Protein AF-A0A972EG61-F1 (afdb_monomer_lite)

Secondary structure (DSSP, 8-state):
-------EEEEE-TTS-EEEEEE-TT--EEEEEB-TTS-B---EEEE-S-EEEEEEEE-TT--EEEEEEETTSEEEEEEEETTEEEEEEEEE--TTEEEEEEEEEEETTEEEEEEEEEE-SSS-EEEEEEEEEETTEEEEEEEEEEE-SS--PPPEEEEETTTTEEEEEEEEEETTEEEEEEEEEETTTTEEPPPEE----SS-----

Radius of gyration: 18.06 Å; chains: 1; bounding box: 41×38×52 Å

Structure (mmCIF, N/CA/C/O backbone):
data_AF-A0A972EG61-F1
#
_entry.id   AF-A0A972EG61-F1
#
loop_
_atom_site.group_PDB
_atom_site.id
_atom_site.type_symbol
_atom_site.label_atom_id
_atom_site.label_alt_id
_atom_site.label_comp_id
_atom_site.label_asym_id
_atom_site.label_entity_id
_atom_site.label_seq_id
_atom_site.pdbx_PDB_ins_code
_atom_site.Cartn_x
_atom_site.Cartn_y
_atom_site.Cartn_z
_atom_site.occupancy
_atom_site.B_iso_or_equiv
_atom_site.auth_seq_id
_atom_site.auth_comp_id
_atom_site.auth_asym_id
_atom_site.auth_atom_id
_atom_site.pdbx_PDB_model_num
ATOM 1 N N . MET A 1 1 ? 8.886 -19.917 13.864 1.00 23.33 1 MET A N 1
ATOM 2 C CA . MET A 1 1 ? 7.525 -20.235 13.379 1.00 23.33 1 MET A CA 1
ATOM 3 C C . MET A 1 1 ? 7.022 -19.041 12.578 1.00 23.33 1 MET A C 1
ATOM 5 O O . MET A 1 1 ? 7.255 -17.928 13.019 1.00 23.33 1 MET A O 1
ATOM 9 N N . ALA A 1 2 ? 6.478 -19.305 11.381 1.00 22.75 2 ALA A N 1
ATOM 10 C CA . ALA A 1 2 ? 5.980 -18.374 10.352 1.00 22.75 2 ALA A CA 1
ATOM 11 C C . ALA A 1 2 ? 6.783 -17.069 10.140 1.00 22.75 2 ALA A C 1
ATOM 13 O O . ALA A 1 2 ? 6.376 -15.986 10.541 1.00 22.75 2 ALA A O 1
ATOM 14 N N . PHE A 1 3 ? 7.923 -17.177 9.451 1.00 29.67 3 PHE A N 1
ATOM 15 C CA . PHE A 1 3 ? 8.557 -16.032 8.792 1.00 29.67 3 PHE A CA 1
ATOM 16 C C . PHE A 1 3 ? 7.757 -15.737 7.516 1.00 29.67 3 PHE A C 1
ATOM 18 O O . PHE A 1 3 ? 7.707 -16.593 6.631 1.00 29.67 3 PHE A O 1
ATOM 25 N N . ILE A 1 4 ? 7.142 -14.560 7.399 1.00 38.31 4 ILE A N 1
ATOM 26 C CA . ILE A 1 4 ? 6.665 -14.072 6.099 1.00 38.31 4 ILE A CA 1
ATOM 27 C C . ILE A 1 4 ? 7.922 -13.891 5.235 1.00 38.31 4 ILE A C 1
ATOM 29 O O . ILE A 1 4 ? 8.740 -13.003 5.481 1.00 38.31 4 ILE A O 1
ATOM 33 N N . ARG A 1 5 ? 8.137 -14.827 4.299 1.00 40.34 5 ARG A N 1
ATOM 34 C CA . ARG A 1 5 ? 9.162 -14.726 3.251 1.00 40.34 5 ARG A CA 1
ATOM 35 C C . ARG A 1 5 ? 8.862 -13.485 2.411 1.00 40.34 5 ARG A C 1
ATOM 37 O O . ARG A 1 5 ? 7.699 -13.127 2.265 1.00 40.34 5 ARG A O 1
ATOM 44 N N . GLY A 1 6 ? 9.927 -12.830 1.950 1.00 55.16 6 GLY A N 1
ATOM 45 C CA . GLY A 1 6 ? 9.917 -11.482 1.385 1.00 55.16 6 GLY A CA 1
ATOM 46 C C . GLY A 1 6 ? 8.763 -11.197 0.427 1.00 55.16 6 GLY A C 1
ATOM 47 O O . GLY A 1 6 ? 8.332 -12.065 -0.321 1.00 55.16 6 GLY A O 1
ATOM 48 N N . HIS A 1 7 ? 8.279 -9.957 0.477 1.00 73.25 7 HIS A N 1
ATOM 49 C CA . HIS A 1 7 ? 7.299 -9.429 -0.460 1.00 73.25 7 HIS A CA 1
ATOM 50 C C . HIS A 1 7 ? 7.802 -9.629 -1.898 1.00 73.25 7 HIS A C 1
ATOM 52 O O . HIS A 1 7 ? 8.788 -9.013 -2.300 1.00 73.25 7 HIS A O 1
ATOM 58 N N . GLU A 1 8 ? 7.148 -10.526 -2.632 1.00 87.94 8 GLU A N 1
ATOM 59 C CA . GLU A 1 8 ? 7.390 -10.799 -4.045 1.00 87.94 8 GLU A CA 1
ATOM 60 C C . GLU A 1 8 ? 6.083 -10.548 -4.796 1.00 87.94 8 GLU A C 1
ATOM 62 O O . GLU A 1 8 ? 5.022 -11.027 -4.387 1.00 87.94 8 GLU A O 1
ATOM 67 N N . PHE A 1 9 ? 6.149 -9.768 -5.870 1.00 91.06 9 PHE A N 1
ATOM 68 C CA . PHE A 1 9 ? 5.004 -9.452 -6.714 1.00 91.06 9 PHE A CA 1
ATOM 69 C C . PHE A 1 9 ? 5.337 -9.813 -8.149 1.00 91.06 9 PHE A C 1
ATOM 71 O O . PHE A 1 9 ? 6.306 -9.312 -8.717 1.00 91.06 9 PHE A O 1
ATOM 78 N N . ILE A 1 10 ? 4.502 -10.662 -8.738 1.00 91.62 10 ILE A N 1
ATOM 79 C CA . ILE A 1 10 ? 4.617 -11.066 -10.133 1.00 91.62 10 ILE A CA 1
ATOM 80 C C . ILE A 1 10 ? 3.378 -10.575 -10.866 1.00 91.62 10 ILE A C 1
ATOM 82 O O . ILE A 1 10 ? 2.260 -10.797 -10.401 1.00 91.62 10 ILE A O 1
ATOM 86 N N . PHE A 1 11 ? 3.571 -9.934 -12.013 1.00 90.25 11 PHE A N 1
ATOM 87 C CA . PHE A 1 11 ? 2.477 -9.607 -12.919 1.00 90.25 11 PHE A CA 1
ATOM 88 C C . PHE A 1 11 ? 2.903 -9.797 -14.375 1.00 90.25 11 PHE A C 1
ATOM 90 O O . PHE A 1 11 ? 4.086 -9.725 -14.708 1.00 90.25 11 PHE A O 1
ATOM 97 N N . GLU A 1 12 ? 1.928 -10.054 -15.239 1.00 90.00 12 GLU A N 1
ATOM 98 C CA . GLU A 1 12 ? 2.105 -10.148 -16.686 1.00 90.00 12 GLU A CA 1
ATOM 99 C C . GLU A 1 12 ? 1.417 -8.943 -17.330 1.00 90.00 12 GLU A C 1
ATOM 101 O O . GLU A 1 12 ? 0.274 -8.632 -16.996 1.00 90.00 12 GLU A O 1
ATOM 106 N N . ASN A 1 13 ? 2.128 -8.232 -18.204 1.00 88.94 13 ASN A N 1
ATOM 107 C CA . ASN A 1 13 ? 1.557 -7.109 -18.942 1.00 88.94 13 ASN A CA 1
ATOM 108 C C . ASN A 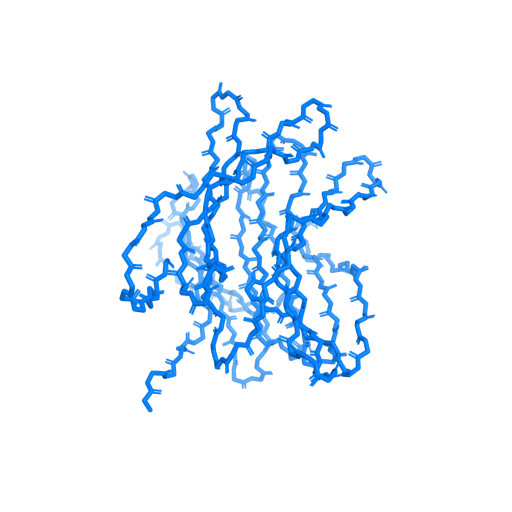1 13 ? 0.749 -7.601 -20.162 1.00 88.94 13 ASN A C 1
ATOM 110 O O . ASN A 1 13 ? 0.786 -8.776 -20.531 1.00 88.94 13 ASN A O 1
ATOM 114 N N . LYS A 1 14 ? 0.056 -6.693 -20.848 1.00 87.81 14 LYS A N 1
ATOM 115 C CA . LYS A 1 14 ? -0.759 -6.964 -22.046 1.00 87.81 14 LYS A CA 1
ATOM 116 C C . LYS A 1 14 ? 0.055 -7.515 -23.224 1.00 87.81 14 LYS A C 1
ATOM 118 O O . LYS A 1 14 ? -0.519 -8.126 -24.120 1.00 87.81 14 LYS A O 1
ATOM 123 N N . LEU A 1 15 ? 1.377 -7.322 -23.226 1.00 87.19 15 LEU A N 1
ATOM 124 C CA . LEU A 1 15 ? 2.307 -7.871 -24.222 1.00 87.19 15 LEU A CA 1
ATOM 125 C C . LEU A 1 15 ? 2.819 -9.280 -23.862 1.00 87.19 15 LEU A C 1
ATOM 127 O O . LEU A 1 15 ? 3.634 -9.840 -24.594 1.00 87.19 15 LEU A O 1
ATOM 131 N N . GLY A 1 16 ? 2.377 -9.857 -22.741 1.00 87.44 16 GLY A N 1
ATOM 132 C CA . GLY A 1 16 ? 2.797 -11.178 -22.269 1.00 87.44 16 GLY A CA 1
ATOM 133 C C . GLY A 1 16 ? 4.179 -11.209 -21.604 1.00 87.44 16 GLY A C 1
ATOM 134 O O . GLY A 1 16 ? 4.738 -12.287 -21.371 1.00 87.44 16 GLY A O 1
ATOM 135 N N . MET A 1 17 ? 4.755 -10.038 -21.313 1.00 90.38 17 MET A N 1
ATOM 136 C CA . MET A 1 17 ? 5.996 -9.908 -20.556 1.00 90.38 17 MET A CA 1
ATOM 137 C C . MET A 1 17 ? 5.702 -10.042 -19.065 1.00 90.38 17 MET A C 1
ATOM 139 O O . MET A 1 17 ? 4.830 -9.361 -18.525 1.00 90.38 17 MET A O 1
ATOM 143 N N . VAL A 1 18 ? 6.477 -10.886 -18.392 1.00 92.19 18 VAL A N 1
ATOM 144 C CA . VAL A 1 18 ? 6.354 -11.130 -16.957 1.00 92.19 18 VAL A CA 1
ATOM 145 C C . VAL A 1 18 ? 7.347 -10.255 -16.212 1.00 92.19 18 VAL A C 1
ATOM 147 O O . VAL A 1 18 ? 8.536 -10.235 -16.534 1.00 92.19 18 VAL A O 1
ATOM 150 N N . PHE A 1 19 ? 6.872 -9.567 -15.186 1.00 92.88 19 PHE A N 1
ATOM 151 C CA . PHE A 1 19 ? 7.690 -8.799 -14.266 1.00 92.88 19 PHE A CA 1
ATOM 152 C C . PHE A 1 19 ? 7.649 -9.452 -12.892 1.00 92.88 19 PHE A C 1
ATOM 154 O O . PHE A 1 19 ? 6.587 -9.867 -12.436 1.00 92.88 19 PHE A O 1
ATOM 161 N N . ASN A 1 20 ? 8.799 -9.517 -12.231 1.00 94.50 20 ASN A N 1
ATOM 162 C CA . ASN A 1 20 ? 8.927 -9.989 -10.862 1.00 94.50 20 ASN A CA 1
ATOM 163 C C . ASN A 1 20 ? 9.655 -8.933 -10.023 1.00 94.50 20 ASN A C 1
ATOM 165 O O . ASN A 1 20 ? 10.802 -8.602 -10.324 1.00 94.50 20 ASN A O 1
ATOM 169 N N . PHE A 1 21 ? 8.980 -8.423 -8.996 1.00 95.12 21 PHE A N 1
ATOM 170 C CA . PHE A 1 21 ? 9.462 -7.433 -8.038 1.00 95.12 21 PHE A CA 1
ATOM 171 C C . PHE A 1 21 ? 9.707 -8.100 -6.695 1.00 95.12 21 PHE A C 1
ATOM 173 O O . PHE A 1 21 ? 8.813 -8.757 -6.166 1.00 95.12 21 PHE A O 1
ATOM 180 N N . TYR A 1 22 ? 10.876 -7.879 -6.105 1.00 94.88 22 TYR A N 1
ATOM 181 C CA . TYR A 1 22 ? 11.259 -8.515 -4.848 1.00 94.88 22 TYR A CA 1
ATOM 182 C C . TYR A 1 22 ? 12.259 -7.654 -4.063 1.00 94.88 22 TYR A C 1
ATOM 184 O O . TYR A 1 22 ? 12.846 -6.701 -4.582 1.00 94.88 22 TYR A O 1
ATOM 192 N N . LEU A 1 23 ? 12.468 -7.998 -2.789 1.00 94.44 23 LEU A N 1
ATOM 193 C CA . LEU A 1 23 ? 13.570 -7.456 -1.991 1.00 94.44 23 LEU A CA 1
ATOM 194 C C . LEU A 1 23 ? 14.827 -8.305 -2.185 1.00 94.44 23 LEU A C 1
ATOM 196 O O . LEU A 1 23 ? 14.793 -9.515 -1.958 1.00 94.44 23 LEU A O 1
ATOM 200 N N . ASN A 1 24 ? 15.940 -7.680 -2.566 1.00 93.50 24 ASN A N 1
ATOM 201 C CA . ASN A 1 24 ? 17.226 -8.370 -2.668 1.00 93.50 24 ASN A CA 1
ATOM 202 C C . ASN A 1 24 ? 17.841 -8.661 -1.278 1.00 93.50 24 ASN A C 1
ATOM 204 O O . ASN A 1 24 ? 17.252 -8.364 -0.236 1.00 93.50 24 ASN A O 1
ATOM 208 N N . GLU A 1 25 ? 19.050 -9.226 -1.243 1.00 91.75 25 GLU A N 1
ATOM 209 C CA . GLU A 1 25 ? 19.744 -9.573 0.010 1.00 91.75 25 GLU A CA 1
ATOM 210 C C . GLU A 1 25 ? 20.014 -8.356 0.912 1.00 91.75 25 GLU A C 1
ATOM 212 O O . GLU A 1 25 ? 19.960 -8.457 2.138 1.00 91.75 25 GLU A O 1
ATOM 217 N N . GLN A 1 26 ? 20.234 -7.182 0.315 1.00 93.38 26 GLN A N 1
ATOM 218 C CA . GLN A 1 26 ? 20.396 -5.905 1.018 1.00 93.38 26 GLN A CA 1
ATOM 219 C C . GLN A 1 26 ? 19.048 -5.256 1.385 1.00 93.38 26 GLN A C 1
ATOM 221 O O . GLN A 1 26 ? 19.013 -4.162 1.949 1.00 93.38 26 GLN A O 1
ATOM 226 N N . LYS A 1 27 ? 17.928 -5.940 1.118 1.00 94.25 27 LYS A N 1
ATOM 227 C CA . LYS A 1 27 ? 16.553 -5.448 1.263 1.00 94.25 27 LYS A CA 1
ATOM 228 C C . LYS A 1 27 ? 16.238 -4.231 0.394 1.00 94.25 27 LYS A C 1
ATOM 230 O O . LYS A 1 27 ? 15.389 -3.421 0.755 1.00 94.25 27 LYS A O 1
ATOM 235 N N . HIS A 1 28 ? 16.916 -4.073 -0.731 1.00 95.50 28 HIS A N 1
ATOM 236 C CA . HIS A 1 28 ? 16.567 -3.066 -1.726 1.00 95.50 28 HIS A CA 1
ATOM 237 C C . HIS A 1 28 ? 15.490 -3.609 -2.660 1.00 95.50 28 HIS A C 1
ATOM 239 O O . HIS A 1 28 ? 15.453 -4.811 -2.926 1.00 95.50 28 HIS A O 1
ATOM 245 N N . ILE A 1 29 ? 14.629 -2.726 -3.165 1.00 95.19 29 ILE A N 1
ATOM 246 C CA . ILE A 1 29 ? 13.595 -3.120 -4.123 1.00 95.19 29 ILE A CA 1
ATOM 247 C C . ILE A 1 29 ? 14.254 -3.284 -5.495 1.00 95.19 29 ILE A C 1
ATOM 249 O O . ILE A 1 29 ? 14.805 -2.326 -6.051 1.00 95.19 29 ILE A O 1
ATOM 253 N N . GLU A 1 30 ? 14.178 -4.492 -6.040 1.00 95.50 30 GLU A N 1
ATOM 254 C CA . GLU A 1 30 ? 14.625 -4.849 -7.384 1.00 95.50 30 GLU A CA 1
ATOM 255 C C . GLU A 1 30 ? 13.474 -5.434 -8.196 1.00 95.50 30 GLU A C 1
ATOM 257 O O . GLU A 1 30 ? 12.488 -5.935 -7.650 1.00 95.50 30 GLU A O 1
ATOM 262 N N . TYR A 1 31 ? 13.626 -5.405 -9.517 1.00 94.75 31 TYR A N 1
ATOM 263 C CA . TYR A 1 31 ? 12.787 -6.193 -10.402 1.00 94.75 31 TYR A CA 1
ATOM 264 C C . TYR A 1 31 ? 13.575 -6.832 -11.538 1.00 94.75 31 TYR A C 1
ATOM 266 O O . TYR A 1 31 ? 14.642 -6.362 -11.941 1.00 94.75 31 TYR A O 1
ATOM 274 N N . ILE A 1 32 ? 13.006 -7.899 -12.083 1.00 94.69 32 ILE A N 1
ATOM 275 C CA . ILE A 1 32 ? 13.451 -8.560 -13.304 1.00 94.69 32 ILE A CA 1
ATOM 276 C C . ILE A 1 32 ? 12.252 -8.699 -14.242 1.00 94.69 32 ILE A C 1
ATOM 278 O O . ILE A 1 32 ? 11.138 -8.975 -13.804 1.00 94.69 32 ILE A O 1
ATOM 282 N N . ALA A 1 33 ? 12.469 -8.465 -15.534 1.00 93.06 33 ALA A N 1
ATOM 283 C CA . ALA A 1 33 ? 11.426 -8.550 -16.551 1.00 93.06 33 ALA A CA 1
ATOM 284 C C . ALA A 1 33 ? 11.809 -9.579 -17.613 1.00 93.06 33 ALA A C 1
ATOM 286 O O . ALA A 1 33 ? 12.989 -9.710 -17.957 1.00 93.06 33 ALA A O 1
ATOM 287 N N . SER A 1 34 ? 10.830 -10.300 -18.145 1.00 92.94 34 SER A N 1
ATOM 288 C CA . SER A 1 34 ? 11.037 -11.175 -19.290 1.00 92.94 34 SER A CA 1
ATOM 289 C C . SER A 1 34 ? 11.069 -10.380 -20.599 1.00 92.94 34 SER A C 1
ATOM 291 O O . SER A 1 34 ? 10.575 -9.258 -20.685 1.00 92.94 34 SER A O 1
ATOM 293 N N . ASP A 1 35 ? 11.656 -10.951 -21.645 1.00 90.06 35 ASP A N 1
ATOM 294 C CA . ASP A 1 35 ? 11.389 -10.543 -23.024 1.00 90.06 35 ASP A CA 1
ATOM 295 C C . ASP A 1 35 ? 10.088 -11.182 -23.557 1.00 90.06 35 ASP A C 1
ATOM 297 O O . ASP A 1 35 ? 9.422 -11.947 -22.853 1.00 90.06 35 ASP A O 1
ATOM 301 N N . GLU A 1 36 ? 9.739 -10.884 -24.811 1.00 86.31 36 GLU A N 1
ATOM 302 C CA . GLU A 1 36 ? 8.579 -11.458 -25.521 1.00 86.31 36 GLU A CA 1
ATOM 303 C C . GLU A 1 36 ? 8.659 -12.989 -25.672 1.00 86.31 36 GLU A C 1
ATOM 305 O O . GLU A 1 36 ? 7.650 -13.662 -25.855 1.00 86.31 36 GLU A O 1
ATOM 310 N N . LYS A 1 37 ? 9.863 -13.566 -25.568 1.00 88.31 37 LYS A N 1
ATOM 311 C CA . LYS A 1 37 ? 10.106 -15.017 -25.591 1.00 88.31 37 LYS A CA 1
ATOM 312 C C . LYS A 1 37 ? 10.140 -15.616 -24.181 1.00 88.31 37 LYS A C 1
ATOM 314 O O . LYS A 1 37 ? 10.583 -16.753 -24.017 1.00 88.31 37 LYS A O 1
ATOM 319 N N . ARG A 1 38 ? 9.701 -14.858 -23.169 1.00 85.38 38 ARG A N 1
ATOM 320 C CA . ARG A 1 38 ? 9.682 -15.229 -21.746 1.00 85.38 38 ARG A CA 1
ATOM 321 C C . ARG A 1 38 ? 11.058 -15.568 -21.162 1.00 85.38 38 ARG A C 1
ATOM 323 O O . ARG A 1 38 ? 11.167 -16.323 -20.198 1.00 85.38 38 ARG A O 1
ATOM 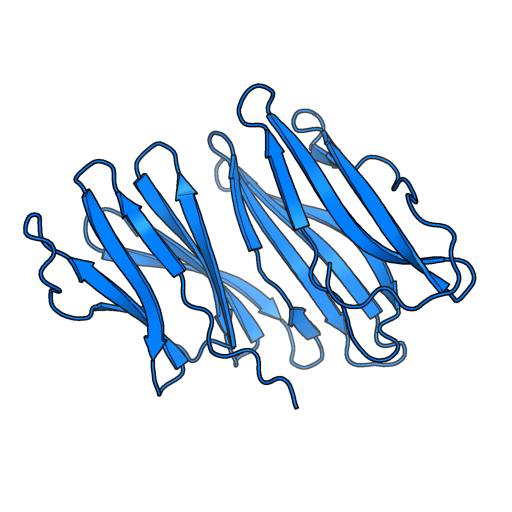330 N N . ARG A 1 39 ? 12.125 -14.988 -21.710 1.00 90.69 39 ARG A N 1
ATOM 331 C CA . ARG A 1 39 ? 13.484 -15.100 -21.163 1.00 90.69 39 ARG A CA 1
ATOM 332 C C . ARG A 1 39 ? 13.760 -13.921 -20.247 1.00 90.69 39 ARG A C 1
ATOM 334 O O . ARG A 1 39 ? 13.541 -12.775 -20.630 1.00 90.69 39 ARG A O 1
ATOM 341 N N . TRP A 1 40 ? 14.253 -14.198 -19.048 1.00 92.38 40 TRP A N 1
ATOM 342 C CA . TRP A 1 40 ? 14.584 -13.165 -18.072 1.00 92.38 40 TRP A CA 1
ATOM 343 C C . TRP A 1 40 ? 15.724 -12.260 -18.555 1.00 92.38 40 TRP A C 1
ATOM 345 O O . TRP A 1 40 ? 16.740 -12.745 -19.055 1.00 92.38 40 TRP A O 1
ATOM 355 N N . LYS A 1 41 ? 15.546 -10.944 -18.400 1.00 92.75 41 LYS A N 1
ATOM 356 C CA . LYS A 1 41 ? 16.569 -9.922 -18.662 1.00 92.75 41 LYS A CA 1
ATOM 357 C C . LYS A 1 41 ? 17.392 -9.622 -17.405 1.00 92.75 41 LYS A C 1
ATOM 359 O O . LYS A 1 41 ? 17.273 -10.288 -16.384 1.00 92.75 41 LYS A O 1
ATOM 364 N N . GLU A 1 42 ? 18.238 -8.601 -17.488 1.00 91.31 42 GLU A N 1
ATOM 365 C CA . GLU A 1 42 ? 18.995 -8.092 -16.348 1.00 91.31 42 GLU A CA 1
ATOM 366 C C . GLU A 1 42 ? 18.080 -7.552 -15.242 1.00 91.31 42 GLU A C 1
ATOM 368 O O . GLU A 1 42 ? 17.032 -6.949 -15.499 1.00 91.31 42 GLU A O 1
ATOM 373 N N . LYS A 1 43 ? 18.521 -7.763 -14.000 1.00 94.25 43 LYS A N 1
ATOM 374 C CA . LYS A 1 43 ? 17.896 -7.215 -12.797 1.00 94.25 43 LYS A CA 1
ATOM 375 C C . LYS A 1 43 ? 18.105 -5.707 -12.751 1.00 94.25 43 LYS A C 1
ATOM 377 O O . LYS A 1 43 ? 19.170 -5.208 -13.110 1.00 94.25 43 LYS A O 1
ATOM 382 N N . LYS A 1 44 ? 17.095 -4.983 -12.285 1.00 94.31 44 LYS A N 1
ATOM 383 C CA . LYS A 1 44 ? 17.113 -3.525 -12.185 1.00 94.31 44 LYS A CA 1
ATOM 384 C C . LYS A 1 44 ? 16.738 -3.085 -10.779 1.00 94.31 44 LYS A C 1
ATOM 386 O O . LYS A 1 44 ? 15.712 -3.495 -10.241 1.00 94.31 44 LYS A O 1
ATOM 391 N N . LEU A 1 45 ? 17.559 -2.200 -10.222 1.00 94.75 45 LEU A N 1
ATOM 392 C CA . LEU A 1 45 ? 17.317 -1.561 -8.935 1.00 94.75 45 LEU A CA 1
ATOM 393 C C . LEU A 1 45 ? 16.261 -0.459 -9.084 1.00 94.75 45 LEU A C 1
ATOM 395 O O . LEU A 1 45 ? 16.391 0.418 -9.938 1.00 94.75 45 LEU A O 1
ATOM 399 N N . ILE A 1 46 ? 15.232 -0.496 -8.239 1.00 94.56 46 ILE A N 1
ATOM 400 C CA . ILE A 1 46 ? 14.197 0.546 -8.153 1.00 94.56 46 ILE A CA 1
ATOM 401 C C . ILE A 1 46 ? 14.592 1.563 -7.092 1.00 94.56 46 ILE A C 1
ATOM 403 O O . ILE A 1 46 ? 14.570 2.772 -7.323 1.00 94.56 46 ILE A O 1
ATOM 407 N N . PHE A 1 47 ? 14.975 1.054 -5.920 1.00 93.44 47 PHE A N 1
ATOM 408 C CA . PHE A 1 47 ? 15.239 1.881 -4.757 1.00 93.44 47 PHE A CA 1
ATOM 409 C C . PHE A 1 47 ? 16.350 1.289 -3.894 1.00 93.44 47 PHE A C 1
ATOM 411 O O . PHE A 1 47 ? 16.199 0.219 -3.312 1.00 93.44 47 PHE A O 1
ATOM 418 N N . GLY A 1 48 ? 17.470 2.008 -3.801 1.00 91.44 48 GLY A N 1
ATOM 419 C CA . GLY A 1 48 ? 18.678 1.581 -3.087 1.00 91.44 48 GLY A CA 1
ATOM 420 C C . GLY A 1 48 ? 18.657 1.806 -1.574 1.00 91.44 48 GLY A C 1
ATOM 421 O O . GLY A 1 48 ? 19.723 1.970 -0.989 1.00 91.44 48 GLY A O 1
ATOM 422 N N . ARG A 1 49 ? 17.476 1.882 -0.943 1.00 93.88 49 ARG A N 1
ATOM 423 C CA . ARG A 1 49 ? 17.352 1.933 0.523 1.00 93.88 49 ARG A CA 1
ATOM 424 C C . ARG A 1 49 ? 16.780 0.632 1.059 1.00 93.88 49 ARG A C 1
ATOM 426 O O . ARG A 1 49 ? 15.895 0.026 0.452 1.00 93.88 49 ARG A O 1
ATOM 433 N N . ALA A 1 50 ? 17.264 0.235 2.234 1.00 94.56 50 ALA A N 1
ATOM 434 C CA . ALA A 1 50 ? 16.785 -0.952 2.922 1.00 94.56 50 ALA A CA 1
ATOM 435 C C . ALA A 1 50 ? 15.300 -0.802 3.290 1.00 94.56 50 ALA A C 1
ATOM 437 O O . ALA A 1 50 ? 14.917 0.039 4.105 1.00 94.56 50 ALA A O 1
ATOM 438 N N . THR A 1 51 ? 14.482 -1.652 2.687 1.00 94.88 51 THR A N 1
ATOM 439 C CA . THR A 1 51 ? 13.024 -1.652 2.757 1.00 94.88 51 THR A CA 1
ATOM 440 C C . THR A 1 51 ? 12.543 -2.758 3.695 1.00 94.88 51 THR A C 1
ATOM 442 O O . THR A 1 51 ? 13.058 -3.878 3.674 1.00 94.88 51 THR A O 1
ATOM 445 N N . GLU A 1 52 ? 11.581 -2.455 4.563 1.00 93.06 52 GLU A N 1
ATOM 446 C CA . GLU A 1 52 ? 10.937 -3.456 5.420 1.00 93.06 52 GLU A CA 1
ATOM 447 C C . GLU A 1 52 ? 9.782 -4.149 4.709 1.00 93.06 52 GLU A C 1
ATOM 449 O O . GLU A 1 52 ? 9.663 -5.372 4.772 1.00 93.06 52 GLU A O 1
ATOM 454 N N . SER A 1 53 ? 8.944 -3.367 4.034 1.00 93.50 53 SER A N 1
ATOM 455 C CA . SER A 1 53 ? 7.778 -3.856 3.305 1.00 93.50 53 SER A CA 1
ATOM 456 C C . SER A 1 53 ? 7.468 -2.951 2.121 1.00 93.50 53 SER A C 1
ATOM 458 O O . SER A 1 53 ? 7.796 -1.762 2.131 1.00 93.50 53 SER A O 1
ATOM 460 N N . PHE A 1 54 ? 6.849 -3.518 1.092 1.00 95.81 54 PHE A N 1
ATOM 461 C CA . PHE A 1 54 ? 6.341 -2.761 -0.041 1.00 95.81 54 PHE A CA 1
ATOM 462 C C . PHE A 1 54 ? 5.105 -3.445 -0.623 1.00 95.81 54 PHE A C 1
ATOM 464 O O . PHE A 1 54 ? 4.879 -4.637 -0.403 1.00 95.81 54 PHE A O 1
ATOM 471 N N . HIS A 1 55 ? 4.316 -2.680 -1.365 1.00 95.94 55 HIS A N 1
ATOM 472 C CA . HIS A 1 55 ? 3.184 -3.171 -2.135 1.00 95.94 55 HIS A CA 1
ATOM 473 C C . HIS A 1 55 ? 3.168 -2.509 -3.504 1.00 95.94 55 HIS A C 1
ATOM 475 O O . HIS A 1 55 ? 3.555 -1.348 -3.637 1.00 95.94 55 HIS A O 1
ATOM 481 N N . LEU A 1 56 ? 2.699 -3.254 -4.499 1.00 93.81 56 LEU A N 1
ATOM 482 C CA . LEU A 1 56 ? 2.636 -2.844 -5.892 1.00 93.81 56 LEU A CA 1
ATOM 483 C C . LEU A 1 56 ? 1.191 -2.872 -6.391 1.00 93.81 56 LEU A C 1
ATOM 485 O O . LEU A 1 56 ? 0.432 -3.778 -6.056 1.00 93.81 56 LEU A O 1
ATOM 489 N N . ASP A 1 57 ? 0.836 -1.889 -7.204 1.00 92.81 57 ASP A N 1
ATOM 490 C CA . ASP A 1 57 ? -0.401 -1.857 -7.979 1.00 92.81 57 ASP A CA 1
ATOM 491 C C . ASP A 1 57 ? -0.082 -1.392 -9.405 1.00 92.81 57 ASP A C 1
ATOM 493 O O . ASP A 1 57 ? 0.901 -0.675 -9.623 1.00 92.81 57 ASP A O 1
ATOM 497 N N . VAL A 1 58 ? -0.873 -1.835 -10.377 1.00 89.94 58 VAL A N 1
ATOM 498 C CA . VAL A 1 58 ? -0.695 -1.495 -11.795 1.00 89.94 58 VAL A CA 1
ATOM 499 C C . VAL A 1 58 ? -1.968 -0.816 -12.272 1.00 89.94 58 VAL A C 1
ATOM 501 O O . VAL A 1 58 ? -3.051 -1.356 -12.055 1.00 89.94 58 VAL A O 1
ATOM 504 N N . ASP A 1 59 ? -1.841 0.362 -12.880 1.00 87.44 59 ASP A N 1
ATOM 505 C CA . ASP A 1 59 ? -2.989 1.091 -13.421 1.00 87.44 59 ASP A CA 1
ATOM 506 C C . ASP A 1 59 ? -3.443 0.548 -14.791 1.00 87.44 59 ASP A C 1
ATOM 508 O O . ASP A 1 59 ? -2.797 -0.303 -15.412 1.00 87.44 59 ASP A O 1
ATOM 512 N N . ASP A 1 60 ? -4.554 1.079 -15.304 1.00 84.88 60 ASP A N 1
ATOM 513 C CA . ASP A 1 60 ? -5.108 0.688 -16.608 1.00 84.88 60 ASP A CA 1
ATOM 514 C C . ASP A 1 60 ? -4.167 0.979 -17.793 1.00 84.88 60 ASP A C 1
ATOM 516 O O . ASP A 1 60 ? -4.268 0.339 -18.852 1.00 84.88 60 ASP A O 1
ATOM 520 N N . ASN A 1 61 ? -3.232 1.917 -17.610 1.00 86.44 61 ASN A N 1
ATOM 521 C CA . ASN A 1 61 ? -2.199 2.300 -18.571 1.00 86.44 61 ASN A CA 1
ATOM 522 C C . ASN A 1 61 ? -0.915 1.464 -18.427 1.00 86.44 61 ASN A C 1
ATOM 524 O O . ASN A 1 61 ? 0.081 1.771 -19.081 1.00 86.44 61 ASN A O 1
ATOM 528 N N . GLU A 1 62 ? -0.931 0.415 -17.600 1.00 86.62 62 GLU A N 1
ATOM 529 C CA . GLU A 1 62 ? 0.225 -0.427 -17.270 1.00 86.62 62 GLU A CA 1
ATOM 530 C C . GLU A 1 62 ? 1.365 0.315 -16.549 1.00 86.62 62 GLU A C 1
ATOM 532 O O . GLU A 1 62 ? 2.510 -0.151 -16.512 1.00 86.62 62 GLU A O 1
ATOM 537 N N . SER A 1 63 ? 1.064 1.463 -15.943 1.00 89.44 63 SER A N 1
ATOM 538 C CA . SER A 1 63 ? 1.985 2.164 -15.056 1.00 89.44 63 SER A CA 1
ATOM 539 C C . SER A 1 63 ? 2.058 1.446 -13.721 1.00 89.44 63 SER A C 1
ATOM 541 O O . SER A 1 63 ? 1.055 1.050 -13.130 1.00 89.44 63 SER A O 1
ATOM 543 N N . ILE A 1 64 ? 3.282 1.295 -13.228 1.00 91.88 64 ILE A N 1
ATOM 544 C CA . ILE A 1 64 ? 3.558 0.560 -12.000 1.00 91.88 64 ILE A CA 1
ATOM 545 C C . ILE A 1 64 ? 3.701 1.556 -10.855 1.00 91.88 64 ILE A C 1
ATOM 547 O O . ILE A 1 64 ? 4.538 2.465 -10.904 1.00 91.88 64 ILE A O 1
ATOM 551 N N . HIS A 1 65 ? 2.910 1.339 -9.813 1.00 93.25 65 HIS A N 1
ATOM 552 C CA . HIS A 1 65 ? 2.850 2.152 -8.610 1.00 93.25 65 HIS A CA 1
ATOM 553 C C . HIS A 1 65 ? 3.299 1.313 -7.423 1.00 93.25 65 HIS A C 1
ATOM 555 O O . HIS A 1 65 ? 2.746 0.246 -7.164 1.00 93.25 65 HIS A O 1
ATOM 561 N N . ILE A 1 66 ? 4.296 1.787 -6.682 1.00 95.62 66 ILE A N 1
ATOM 562 C CA . ILE A 1 66 ? 4.815 1.070 -5.516 1.00 95.62 66 ILE A CA 1
ATOM 563 C C . ILE A 1 66 ? 4.750 1.989 -4.308 1.00 95.62 66 ILE A C 1
ATOM 565 O O . ILE A 1 66 ? 5.206 3.127 -4.367 1.00 95.62 66 ILE A O 1
ATOM 569 N N . VAL A 1 67 ? 4.229 1.486 -3.196 1.00 97.06 67 VAL A N 1
ATOM 570 C CA . VAL A 1 67 ? 4.455 2.084 -1.878 1.00 97.06 67 VAL A CA 1
ATOM 571 C C . VAL A 1 67 ? 5.462 1.229 -1.129 1.00 97.06 67 VAL A C 1
ATOM 573 O O . VAL A 1 67 ? 5.367 0.003 -1.158 1.00 97.06 67 VAL A O 1
ATOM 576 N N . SER A 1 68 ? 6.423 1.851 -0.456 1.00 96.88 68 SER A N 1
ATOM 577 C CA . SER A 1 68 ? 7.373 1.136 0.392 1.00 96.88 68 SER A CA 1
ATOM 578 C C . SER A 1 68 ? 7.585 1.835 1.723 1.00 96.88 68 SER A C 1
ATOM 580 O O . SER A 1 68 ? 7.447 3.052 1.835 1.00 96.88 68 SER A O 1
ATOM 582 N N . TYR A 1 69 ? 7.914 1.048 2.740 1.00 96.69 69 TYR A N 1
ATOM 583 C CA . TYR A 1 69 ? 8.333 1.538 4.042 1.00 96.69 69 TYR A CA 1
ATOM 584 C C . TYR A 1 69 ? 9.752 1.061 4.326 1.00 96.69 69 TYR A C 1
ATOM 586 O O . TYR A 1 69 ? 10.023 -0.145 4.327 1.00 96.69 69 TYR A O 1
ATOM 594 N N . SER A 1 70 ? 10.664 2.003 4.529 1.00 95.31 70 SER A N 1
ATOM 595 C CA . SER A 1 70 ? 12.076 1.732 4.771 1.00 95.31 70 SER A CA 1
ATOM 596 C C . SER A 1 70 ? 12.411 1.608 6.250 1.00 95.31 70 SER A C 1
ATOM 598 O O . SER A 1 70 ? 11.703 2.091 7.129 1.00 95.31 70 SER A O 1
ATOM 600 N N . LYS A 1 71 ? 13.538 0.943 6.522 1.00 92.81 71 LYS A N 1
ATOM 601 C CA . LYS A 1 71 ? 14.053 0.716 7.881 1.00 92.81 71 LYS A CA 1
ATOM 602 C C . LYS A 1 71 ? 14.378 1.996 8.652 1.00 92.81 71 LYS A C 1
ATOM 604 O O . LYS A 1 71 ? 14.497 1.944 9.866 1.00 92.81 71 LYS A O 1
ATOM 609 N N . ASP A 1 72 ? 14.566 3.106 7.948 1.00 92.81 72 ASP A N 1
ATOM 610 C CA . ASP A 1 72 ? 14.807 4.435 8.519 1.00 92.81 72 ASP A CA 1
ATOM 611 C C . ASP A 1 72 ? 13.504 5.162 8.917 1.00 92.81 72 ASP A C 1
ATOM 613 O O . ASP A 1 72 ? 13.544 6.349 9.221 1.00 92.81 72 ASP A O 1
ATOM 617 N N . GLY A 1 73 ? 12.346 4.489 8.874 1.00 94.94 73 GLY A N 1
ATOM 618 C CA . GLY A 1 73 ? 11.058 5.068 9.258 1.00 94.94 73 GLY A CA 1
ATOM 619 C C . GLY A 1 73 ? 10.357 5.862 8.151 1.00 94.94 73 GLY A C 1
ATOM 620 O O . GLY A 1 73 ? 9.312 6.469 8.397 1.00 94.94 73 GLY A O 1
ATOM 621 N N . SER A 1 74 ? 10.891 5.863 6.928 1.00 97.25 74 SER A N 1
ATOM 622 C CA . SER A 1 74 ? 10.327 6.630 5.813 1.00 97.25 74 SER A CA 1
ATOM 623 C C . SER A 1 74 ? 9.338 5.827 4.958 1.00 97.25 74 SER A C 1
ATOM 625 O O . SER A 1 74 ? 9.575 4.676 4.599 1.00 97.25 74 SER A O 1
ATOM 627 N N . LEU A 1 75 ? 8.220 6.459 4.599 1.00 97.12 75 LEU A N 1
ATOM 628 C CA . LEU A 1 75 ? 7.227 5.953 3.653 1.00 97.12 75 LEU A CA 1
ATOM 629 C C . LEU A 1 75 ? 7.453 6.606 2.285 1.00 97.12 75 LEU A C 1
ATOM 631 O O . LEU A 1 75 ? 7.421 7.834 2.168 1.00 97.12 75 LEU A O 1
ATOM 635 N N . TYR A 1 76 ? 7.644 5.795 1.250 1.00 96.94 76 TYR A N 1
ATOM 636 C CA . TYR A 1 76 ? 7.919 6.234 -0.115 1.00 96.94 76 TYR A CA 1
ATOM 637 C C . TYR A 1 76 ? 6.836 5.794 -1.096 1.00 96.94 76 TYR A C 1
ATOM 639 O O . TYR A 1 76 ? 6.234 4.732 -0.951 1.00 96.94 76 TYR A O 1
ATOM 647 N N . TYR A 1 77 ? 6.648 6.603 -2.135 1.00 96.12 77 TYR A N 1
ATOM 648 C CA . TYR A 1 77 ? 5.917 6.255 -3.347 1.00 96.12 77 TYR A CA 1
ATOM 649 C C . TYR A 1 77 ? 6.886 6.218 -4.533 1.00 96.12 77 TYR A C 1
ATOM 651 O O . TYR A 1 77 ? 7.668 7.149 -4.725 1.00 96.12 77 TYR A O 1
ATOM 659 N N . HIS A 1 78 ? 6.834 5.158 -5.333 1.00 95.44 78 HIS A N 1
ATOM 660 C CA . HIS A 1 78 ? 7.678 4.964 -6.507 1.00 95.44 78 HIS A CA 1
ATOM 661 C C . HIS A 1 78 ? 6.813 4.808 -7.750 1.00 95.44 78 HIS A C 1
ATOM 663 O O . HIS A 1 78 ? 5.832 4.061 -7.745 1.00 95.44 78 HIS A O 1
ATOM 669 N N . GLN A 1 79 ? 7.215 5.486 -8.820 1.00 93.19 79 GLN A N 1
ATOM 670 C CA . GLN A 1 79 ? 6.543 5.431 -10.110 1.00 93.19 79 GLN A CA 1
ATOM 671 C C . GLN A 1 79 ? 7.568 5.327 -11.231 1.00 93.19 79 GLN A C 1
ATOM 673 O O . GLN A 1 79 ? 8.610 5.987 -11.197 1.00 93.19 79 GLN A O 1
ATOM 678 N N . TYR A 1 80 ? 7.262 4.525 -12.244 1.00 88.81 80 TYR A N 1
ATOM 679 C CA . TYR A 1 80 ? 8.056 4.484 -13.463 1.00 88.81 80 TYR A CA 1
ATOM 680 C C . TYR A 1 80 ? 7.593 5.583 -14.427 1.00 88.81 80 TYR A C 1
ATOM 682 O O . TYR A 1 80 ? 6.456 5.563 -14.893 1.00 88.81 80 TYR A O 1
ATOM 690 N N . LEU A 1 81 ? 8.458 6.557 -14.717 1.00 83.56 81 LEU A N 1
ATOM 691 C CA . LEU A 1 81 ? 8.164 7.700 -15.583 1.00 83.56 81 LEU A CA 1
ATOM 692 C C . LEU A 1 81 ? 9.312 7.924 -16.571 1.00 83.56 81 LEU A C 1
ATOM 694 O O . LEU A 1 81 ? 10.469 8.067 -16.179 1.00 83.56 81 LEU A O 1
ATOM 698 N N . GLY A 1 82 ? 8.997 7.980 -17.868 1.00 75.50 82 GLY A N 1
ATOM 699 C CA . GLY A 1 82 ? 9.959 8.394 -18.899 1.00 75.50 82 GLY A CA 1
ATOM 700 C C . GLY A 1 82 ? 11.227 7.534 -18.984 1.00 75.50 82 GLY A C 1
ATOM 701 O O . GLY A 1 82 ? 12.292 8.048 -19.308 1.00 75.50 82 GLY A O 1
ATOM 702 N N . GLY A 1 83 ? 11.136 6.239 -18.669 1.00 82.00 83 GLY A N 1
ATOM 703 C CA . GLY A 1 83 ? 12.273 5.315 -18.727 1.00 82.00 83 GLY A CA 1
ATOM 704 C C . GLY A 1 83 ? 13.025 5.123 -17.403 1.00 82.00 83 GLY A C 1
ATOM 705 O O . GLY A 1 83 ? 13.870 4.227 -17.318 1.00 82.00 83 GLY A O 1
ATOM 706 N N . ALA A 1 84 ? 12.700 5.896 -16.363 1.00 88.31 84 ALA A N 1
ATOM 707 C CA . ALA A 1 84 ? 13.360 5.848 -15.061 1.00 88.31 84 ALA A CA 1
ATOM 708 C C . ALA A 1 84 ? 12.359 5.740 -13.900 1.00 88.31 84 ALA A C 1
ATOM 710 O O . ALA A 1 84 ? 11.194 6.113 -14.011 1.00 88.31 84 ALA A O 1
ATOM 711 N N . TRP A 1 85 ? 12.834 5.234 -12.762 1.00 93.81 85 TRP A N 1
ATOM 712 C CA . TRP A 1 85 ? 12.070 5.244 -11.516 1.00 93.81 85 TRP A CA 1
ATOM 713 C C . TRP A 1 85 ? 12.211 6.590 -10.815 1.00 93.81 85 TRP A C 1
ATOM 715 O O . TRP A 1 85 ? 13.323 7.064 -10.578 1.00 93.81 85 TRP A O 1
ATOM 725 N N . VAL A 1 86 ? 11.077 7.181 -10.453 1.00 93.88 86 VAL A N 1
ATOM 726 C CA . VAL A 1 86 ? 11.000 8.388 -9.632 1.00 93.88 86 VAL A CA 1
ATOM 727 C C . VAL A 1 86 ? 10.484 8.001 -8.252 1.00 93.88 86 VAL A C 1
ATOM 729 O O . VAL A 1 86 ? 9.487 7.293 -8.132 1.00 93.88 86 VAL A O 1
ATOM 732 N N . ASN A 1 87 ? 11.185 8.458 -7.213 1.00 95.25 87 ASN A N 1
ATOM 733 C CA . ASN A 1 87 ? 10.948 8.077 -5.823 1.00 95.25 87 ASN A CA 1
ATOM 734 C C . ASN A 1 87 ? 10.559 9.321 -5.013 1.00 95.25 87 ASN A C 1
ATOM 736 O O . ASN A 1 87 ? 11.355 10.251 -4.884 1.00 95.25 87 ASN A O 1
ATOM 740 N N . TYR A 1 88 ? 9.355 9.331 -4.453 1.00 94.44 88 TYR A N 1
ATOM 741 C CA . TYR A 1 88 ? 8.799 10.433 -3.674 1.00 94.44 88 TYR A CA 1
ATOM 742 C C . TYR A 1 88 ? 8.738 10.047 -2.197 1.00 94.44 88 TYR A C 1
ATOM 744 O O . TYR A 1 88 ? 8.107 9.054 -1.842 1.00 94.44 88 TYR A O 1
ATOM 752 N N . LEU A 1 89 ? 9.376 10.835 -1.329 1.00 95.38 89 LEU A N 1
ATOM 753 C CA . LEU A 1 89 ? 9.170 10.719 0.115 1.00 95.38 89 LEU A CA 1
ATOM 754 C C . LEU A 1 89 ? 7.770 11.242 0.453 1.00 95.38 89 LEU A C 1
ATOM 756 O O . LEU A 1 89 ? 7.450 12.385 0.129 1.00 95.38 89 LEU A O 1
ATOM 760 N N . ILE A 1 90 ? 6.959 10.416 1.107 1.00 94.62 90 ILE A N 1
ATOM 761 C CA . ILE A 1 90 ? 5.623 10.792 1.574 1.00 94.62 90 ILE A CA 1
ATOM 762 C C . ILE A 1 90 ? 5.711 11.344 2.996 1.00 94.62 90 ILE A C 1
ATOM 764 O O . ILE A 1 90 ? 5.381 12.501 3.239 1.00 94.62 90 ILE A O 1
ATOM 768 N N . PHE A 1 91 ? 6.180 10.510 3.926 1.00 94.75 91 PHE A N 1
ATOM 769 C CA . PHE A 1 91 ? 6.342 10.842 5.338 1.00 94.75 91 PHE A CA 1
ATOM 770 C C . PHE A 1 91 ? 7.612 10.199 5.883 1.00 94.75 91 PHE A C 1
ATOM 772 O O . PHE A 1 91 ? 8.015 9.131 5.430 1.00 94.75 91 PHE A O 1
ATOM 779 N N . CYS A 1 92 ? 8.207 10.839 6.882 1.00 96.25 92 CYS A N 1
ATOM 780 C CA . CYS A 1 92 ? 9.227 10.245 7.733 1.00 96.25 92 CYS A CA 1
ATOM 781 C C . CYS A 1 92 ? 8.649 10.186 9.146 1.00 96.25 92 CYS A C 1
ATOM 783 O O . CYS A 1 92 ? 8.296 11.227 9.705 1.00 96.25 92 CYS A O 1
ATOM 785 N N . TYR A 1 93 ? 8.475 8.977 9.671 1.00 94.31 93 TYR A N 1
ATOM 786 C CA . TYR A 1 93 ? 7.938 8.760 11.007 1.00 94.31 93 TYR A CA 1
ATOM 787 C C . TYR A 1 93 ? 9.072 8.692 12.033 1.00 94.31 93 TYR A C 1
ATOM 789 O O . TYR A 1 93 ? 10.149 8.189 11.709 1.00 94.31 93 TYR A O 1
ATOM 797 N N . PRO A 1 94 ? 8.851 9.196 13.259 1.00 93.19 94 PRO A N 1
ATOM 798 C CA . PRO A 1 94 ? 9.829 9.070 14.330 1.00 93.19 94 PRO A CA 1
ATOM 799 C C . PRO A 1 94 ? 9.936 7.607 14.794 1.00 93.19 94 PRO A C 1
ATOM 801 O O . PRO A 1 94 ? 9.053 6.797 14.511 1.00 93.19 94 PRO A O 1
ATOM 804 N N . GLU A 1 95 ? 11.004 7.260 15.514 1.00 88.88 95 GLU A N 1
ATOM 805 C CA . GLU A 1 95 ? 11.325 5.870 15.885 1.00 88.88 95 GLU A CA 1
ATOM 806 C C . GLU A 1 95 ? 10.246 5.189 16.750 1.00 88.88 95 GLU A C 1
ATOM 808 O O . GLU A 1 95 ? 10.101 3.964 16.736 1.00 88.88 95 GLU A O 1
ATOM 813 N N . GLU A 1 96 ? 9.434 5.962 17.474 1.00 89.44 96 GLU A N 1
ATOM 814 C CA . GLU A 1 96 ? 8.323 5.452 18.285 1.00 89.44 96 GLU A CA 1
ATOM 815 C C . GLU A 1 96 ? 7.088 5.092 17.448 1.00 89.44 96 GLU A C 1
ATOM 817 O O . GLU A 1 96 ? 6.073 4.641 17.998 1.00 89.44 96 GLU A O 1
ATOM 822 N N . GLN A 1 97 ? 7.133 5.327 16.135 1.00 91.50 97 GLN A N 1
ATOM 823 C CA . GLN A 1 97 ? 6.059 5.036 15.201 1.00 91.50 97 GLN A CA 1
ATOM 824 C C . GLN A 1 97 ? 6.511 4.085 14.099 1.00 91.50 97 GLN A C 1
ATOM 826 O O . GLN A 1 97 ? 7.578 4.232 13.507 1.00 91.50 97 GLN A O 1
ATOM 831 N N . ARG A 1 98 ? 5.655 3.112 13.778 1.00 91.94 98 ARG A N 1
ATOM 832 C CA . ARG A 1 98 ? 5.956 2.105 12.759 1.00 91.94 98 ARG A CA 1
ATOM 833 C C . ARG A 1 98 ? 4.799 1.900 11.803 1.00 91.94 98 ARG A C 1
ATOM 835 O O . ARG A 1 98 ? 3.658 1.748 12.227 1.00 91.94 98 ARG A O 1
ATOM 842 N N . VAL A 1 99 ? 5.109 1.832 10.513 1.00 93.81 99 VAL A N 1
ATOM 843 C CA . VAL A 1 99 ? 4.138 1.481 9.474 1.00 93.81 99 VAL A CA 1
ATOM 844 C C . VAL A 1 99 ? 4.074 -0.038 9.315 1.00 93.81 99 VAL A C 1
ATOM 846 O O . VAL A 1 99 ? 5.102 -0.707 9.215 1.00 93.81 99 VAL A O 1
ATOM 849 N N . MET A 1 100 ? 2.862 -0.587 9.254 1.00 92.62 100 MET A N 1
ATOM 850 C CA . MET A 1 100 ? 2.611 -1.993 8.937 1.00 92.62 100 MET A CA 1
ATOM 851 C C . MET A 1 100 ? 1.600 -2.148 7.804 1.00 92.62 100 MET A C 1
ATOM 853 O O . MET A 1 100 ? 0.617 -1.410 7.721 1.00 92.62 100 MET A O 1
ATOM 857 N N . TYR A 1 101 ? 1.849 -3.155 6.962 1.00 92.94 101 TYR A N 1
ATOM 858 C CA . TYR A 1 101 ? 1.032 -3.520 5.802 1.00 92.94 101 TYR A CA 1
ATOM 859 C C . TYR A 1 101 ? 0.690 -2.322 4.897 1.00 92.94 101 TYR A C 1
ATOM 861 O O . TYR A 1 101 ? -0.491 -2.047 4.682 1.00 92.94 101 TYR A O 1
ATOM 869 N N . PRO A 1 102 ? 1.692 -1.585 4.374 1.00 96.00 102 PRO A N 1
ATOM 87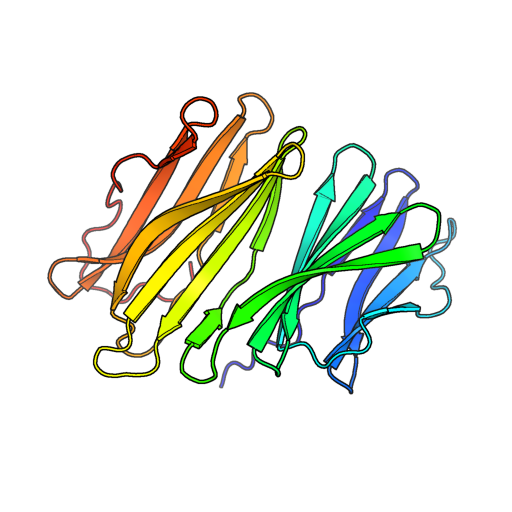0 C CA . PRO A 1 102 ? 1.414 -0.553 3.391 1.00 96.00 102 PRO A CA 1
ATOM 871 C C . PRO A 1 102 ? 0.831 -1.201 2.133 1.00 96.00 102 PRO A C 1
ATOM 873 O O . PRO A 1 102 ? 1.427 -2.115 1.572 1.00 96.00 102 PRO A O 1
ATOM 876 N N . ILE A 1 103 ? -0.337 -0.739 1.699 1.00 96.06 103 ILE A N 1
ATOM 877 C CA . ILE A 1 103 ? -1.008 -1.171 0.473 1.00 96.06 103 ILE A CA 1
ATOM 878 C C . ILE A 1 103 ? -1.293 0.063 -0.370 1.00 96.06 103 ILE A C 1
ATOM 880 O O . ILE A 1 103 ? -1.837 1.043 0.131 1.00 96.06 103 ILE A O 1
ATOM 884 N N . ILE A 1 104 ? -0.939 0.003 -1.649 1.00 95.44 104 ILE A N 1
ATOM 885 C CA . ILE A 1 104 ? -1.274 1.025 -2.641 1.00 95.44 104 ILE A CA 1
ATOM 886 C C . ILE A 1 1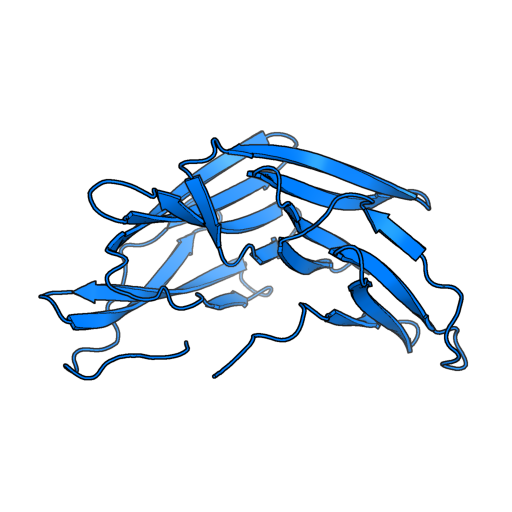04 ? -2.359 0.495 -3.570 1.00 95.44 104 ILE A C 1
ATOM 888 O O . ILE A 1 104 ? -2.343 -0.684 -3.928 1.00 95.44 104 ILE A O 1
ATOM 892 N N . LYS A 1 105 ? -3.299 1.368 -3.925 1.00 93.75 105 LYS A N 1
ATOM 893 C CA . LYS A 1 105 ? -4.331 1.139 -4.924 1.00 93.75 105 LYS A CA 1
ATOM 894 C C . LYS A 1 105 ? -4.511 2.355 -5.811 1.00 93.75 105 LYS A C 1
ATOM 896 O O . LYS A 1 105 ? -4.614 3.475 -5.312 1.00 93.75 105 LYS A O 1
ATOM 901 N N . HIS A 1 106 ? -4.552 2.123 -7.109 1.00 89.94 106 HIS A N 1
ATOM 902 C CA . HIS A 1 106 ? -4.873 3.119 -8.108 1.00 89.94 106 HIS A CA 1
ATOM 903 C C . HIS A 1 106 ? -6.343 2.971 -8.503 1.00 89.94 106 HIS A C 1
ATOM 905 O O . HIS A 1 106 ? -6.770 1.902 -8.926 1.00 89.94 106 HIS A O 1
ATOM 911 N N . VAL A 1 107 ? -7.125 4.037 -8.330 1.00 88.12 107 VAL A N 1
ATOM 912 C CA . VAL A 1 107 ? -8.543 4.070 -8.710 1.00 88.12 107 VAL A CA 1
ATOM 913 C C . VAL A 1 107 ? -8.779 5.336 -9.521 1.00 88.12 107 VAL A C 1
ATOM 915 O O . VAL A 1 107 ? -8.566 6.445 -9.028 1.00 88.12 107 VAL A O 1
ATOM 918 N N . GLU A 1 108 ? -9.196 5.164 -10.774 1.00 83.69 108 GLU A N 1
ATOM 919 C CA . GLU A 1 108 ? -9.344 6.228 -11.774 1.00 83.69 108 GLU A CA 1
ATOM 920 C C . GLU A 1 108 ? -8.059 7.041 -12.007 1.00 83.69 108 GLU A C 1
ATOM 922 O O . GLU A 1 108 ? -7.228 6.663 -12.816 1.00 83.69 108 GLU A O 1
ATOM 927 N N . ASN A 1 109 ? -7.905 8.181 -11.332 1.00 82.81 109 ASN A N 1
ATOM 928 C CA . ASN A 1 109 ? -6.731 9.057 -11.406 1.00 82.81 109 ASN A CA 1
ATOM 929 C C . ASN A 1 109 ? -6.264 9.455 -9.994 1.00 82.81 109 ASN A C 1
ATOM 931 O O . ASN A 1 109 ? -5.741 10.552 -9.761 1.00 82.81 109 ASN A O 1
ATOM 935 N N . GLN A 1 110 ? -6.563 8.597 -9.018 1.00 89.44 110 GLN A N 1
ATOM 936 C CA . GLN A 1 110 ? -6.280 8.802 -7.606 1.00 89.44 110 GLN A CA 1
ATOM 937 C C . GLN A 1 110 ? -5.441 7.648 -7.076 1.00 89.44 110 GLN A C 1
ATOM 939 O O . GLN A 1 110 ? -5.709 6.473 -7.332 1.00 89.44 110 GLN A O 1
ATOM 944 N N . ILE A 1 111 ? -4.427 8.000 -6.291 1.00 92.31 111 ILE A N 1
ATOM 945 C CA . ILE A 1 111 ? -3.606 7.025 -5.580 1.00 92.31 111 ILE A CA 1
ATOM 946 C C . ILE A 1 111 ? -4.110 6.954 -4.148 1.00 92.31 111 ILE A C 1
ATOM 948 O O . ILE A 1 111 ? -4.144 7.963 -3.440 1.00 92.31 111 ILE A O 1
ATOM 952 N N . HIS A 1 112 ? -4.457 5.753 -3.717 1.00 95.06 112 HIS A N 1
ATOM 953 C CA . HIS A 1 112 ? -4.905 5.440 -2.374 1.00 95.06 112 HIS A CA 1
ATOM 954 C C . HIS A 1 112 ? -3.847 4.580 -1.688 1.00 95.06 112 HIS A C 1
ATOM 956 O O . HIS A 1 112 ? -3.455 3.536 -2.200 1.00 95.06 112 HIS A O 1
ATOM 962 N N . ILE A 1 113 ? -3.368 5.017 -0.530 1.00 96.81 113 ILE A N 1
ATOM 963 C CA . ILE A 1 113 ? -2.378 4.310 0.275 1.00 96.81 113 ILE A CA 1
ATOM 964 C C . ILE A 1 113 ? -2.979 4.033 1.645 1.00 96.81 113 ILE A C 1
ATOM 966 O O . ILE A 1 113 ? -3.458 4.937 2.327 1.00 96.81 113 ILE A O 1
ATOM 970 N N . PHE A 1 114 ? -2.917 2.779 2.056 1.00 97.31 114 PHE A N 1
ATOM 971 C CA . PHE A 1 114 ? -3.457 2.282 3.309 1.00 97.31 114 PHE A CA 1
ATOM 972 C C . PHE A 1 114 ? -2.353 1.665 4.130 1.00 97.31 114 PHE A C 1
ATOM 974 O O . PHE A 1 114 ? -1.492 0.987 3.580 1.00 97.31 114 PHE A O 1
ATOM 981 N N . TYR A 1 115 ? -2.378 1.879 5.434 1.00 96.38 115 TYR A N 1
ATOM 982 C CA . TYR A 1 115 ? -1.442 1.237 6.346 1.00 96.38 115 TYR A CA 1
ATOM 983 C C . TYR A 1 115 ? -1.935 1.358 7.780 1.00 96.38 115 TYR A C 1
ATOM 985 O O . TYR A 1 115 ? -2.717 2.252 8.116 1.00 96.38 115 TYR A O 1
ATOM 993 N N . TYR A 1 116 ? -1.424 0.485 8.641 1.00 94.81 116 TYR A N 1
ATOM 994 C CA . TYR A 1 116 ? -1.463 0.732 10.073 1.00 94.81 116 TYR A CA 1
ATOM 995 C C . TYR A 1 116 ? -0.268 1.576 10.494 1.00 94.81 116 TYR A C 1
ATOM 997 O O . TYR A 1 116 ? 0.867 1.265 10.135 1.00 94.81 116 TYR A O 1
ATOM 1005 N N . LEU A 1 117 ? -0.520 2.606 11.295 1.00 94.31 117 LEU A N 1
ATOM 1006 C CA . LEU A 1 117 ? 0.499 3.332 12.041 1.00 94.31 117 LEU A CA 1
ATOM 1007 C C . LEU A 1 117 ? 0.450 2.874 13.499 1.00 94.31 117 LEU A C 1
ATOM 1009 O O . LEU A 1 117 ? -0.537 3.118 14.191 1.00 94.31 117 LEU A O 1
ATOM 1013 N N . LEU A 1 118 ? 1.491 2.186 13.951 1.00 91.56 118 LEU A N 1
ATOM 1014 C CA . LEU A 1 118 ? 1.637 1.728 15.328 1.00 91.56 118 LEU A CA 1
ATOM 1015 C C . LEU A 1 118 ? 2.380 2.777 16.143 1.00 91.56 118 LEU A C 1
ATOM 1017 O O . LEU A 1 118 ? 3.303 3.406 15.630 1.00 91.56 118 LEU A O 1
ATOM 1021 N N . HIS A 1 119 ? 2.009 2.919 17.413 1.00 87.00 119 HIS A N 1
ATOM 1022 C CA . HIS A 1 119 ? 2.760 3.703 18.386 1.00 87.00 119 HIS A CA 1
ATOM 1023 C C . HIS A 1 119 ? 3.265 2.803 19.512 1.00 87.00 119 HIS A C 1
ATOM 1025 O O . HIS A 1 119 ? 2.467 2.097 20.135 1.00 87.00 119 HIS A O 1
ATOM 1031 N N . ASN A 1 120 ? 4.574 2.836 19.767 1.00 72.56 120 ASN A N 1
ATOM 1032 C CA . ASN A 1 120 ? 5.236 1.856 20.627 1.00 72.56 120 ASN A CA 1
ATOM 1033 C C . ASN A 1 120 ? 4.916 2.011 22.128 1.00 72.56 120 ASN A C 1
ATOM 1035 O O . ASN A 1 120 ? 5.092 1.040 22.853 1.00 72.56 120 ASN A O 1
ATOM 1039 N N . GLU A 1 121 ? 4.362 3.138 22.606 1.00 70.31 121 GLU A N 1
ATOM 1040 C CA . GLU A 1 121 ? 3.987 3.325 24.023 1.00 70.31 121 GLU A CA 1
ATOM 1041 C C . GLU A 1 121 ? 2.771 4.252 24.235 1.00 70.31 121 GLU A C 1
ATOM 1043 O O . GLU A 1 121 ? 2.436 5.048 23.359 1.00 70.31 121 GLU A O 1
ATOM 1048 N N . PRO A 1 122 ? 2.069 4.211 25.389 1.00 58.97 122 PRO A N 1
ATOM 1049 C CA . PRO A 1 122 ? 2.011 3.149 26.403 1.00 58.97 122 PRO A CA 1
ATOM 1050 C C . PRO A 1 122 ? 0.846 2.159 26.179 1.00 58.97 122 PRO A C 1
ATOM 1052 O O . PRO A 1 122 ? 0.666 1.228 26.955 1.00 58.97 122 PRO A O 1
ATOM 1055 N N . LYS A 1 123 ? 0.011 2.361 25.147 1.00 62.84 123 LYS A N 1
ATOM 1056 C CA . LYS A 1 123 ? -1.187 1.531 24.879 1.00 62.84 123 LYS A CA 1
ATOM 1057 C C . LYS A 1 123 ? -1.115 0.699 23.599 1.00 62.84 123 LYS A C 1
ATOM 1059 O O . LYS A 1 123 ? -2.140 0.159 23.203 1.00 62.84 123 LYS A O 1
ATOM 1064 N N . ASN A 1 124 ? 0.059 0.624 22.963 1.00 73.56 124 ASN A N 1
ATOM 1065 C CA . ASN A 1 124 ? 0.302 -0.130 21.729 1.00 73.56 124 ASN A CA 1
ATOM 1066 C C . ASN A 1 124 ? -0.874 0.018 20.743 1.00 73.56 124 ASN A C 1
ATOM 1068 O O . ASN A 1 124 ? -1.566 -0.935 20.399 1.00 73.56 124 ASN A O 1
ATOM 1072 N N . ARG A 1 125 ? -1.216 1.262 20.396 1.00 85.81 125 ARG A N 1
ATOM 1073 C CA . ARG A 1 125 ? -2.361 1.535 19.519 1.00 85.81 125 ARG A CA 1
ATOM 1074 C C . ARG A 1 125 ? -1.917 1.460 18.074 1.00 85.81 125 ARG A C 1
ATOM 1076 O O . ARG A 1 125 ? -0.847 1.963 17.734 1.00 85.81 125 ARG A O 1
ATOM 1083 N N . ALA A 1 126 ? -2.772 0.891 17.238 1.00 90.19 126 ALA A N 1
ATOM 1084 C CA . ALA A 1 126 ? -2.622 0.932 15.799 1.00 90.19 126 ALA A CA 1
ATOM 1085 C C . ALA A 1 126 ? -3.758 1.745 15.182 1.00 90.19 126 ALA A C 1
ATOM 1087 O O . ALA A 1 126 ? -4.938 1.513 15.457 1.00 90.19 126 ALA A O 1
ATOM 1088 N N . TYR A 1 127 ? -3.386 2.693 14.332 1.00 93.12 127 TYR A N 1
ATOM 1089 C CA . TYR A 1 127 ? -4.308 3.544 13.595 1.00 93.12 127 TYR A CA 1
ATOM 1090 C C . TYR A 1 127 ? -4.351 3.068 12.151 1.00 93.12 127 TYR A C 1
ATOM 1092 O O . TYR A 1 127 ? -3.320 3.070 11.481 1.00 93.12 127 TYR A O 1
ATOM 1100 N N . LEU A 1 128 ? -5.521 2.658 11.666 1.00 95.44 128 LEU A N 1
ATOM 1101 C CA . LEU A 1 128 ? -5.706 2.338 10.253 1.00 95.44 128 LEU A CA 1
ATOM 1102 C C . LEU A 1 128 ? -5.933 3.638 9.489 1.00 95.44 128 LEU A C 1
ATOM 1104 O O . LEU A 1 128 ? -6.962 4.300 9.663 1.00 95.44 128 LEU A O 1
ATOM 1108 N N . LEU A 1 129 ? -4.952 4.020 8.677 1.00 96.44 129 LEU A N 1
ATOM 1109 C CA . LEU A 1 129 ? -4.942 5.278 7.944 1.00 96.44 129 LEU A CA 1
ATOM 1110 C C . LEU A 1 129 ? -5.162 5.038 6.452 1.00 96.44 129 LEU A C 1
ATOM 1112 O O . LEU A 1 129 ? -4.703 4.046 5.887 1.00 96.44 129 LEU A O 1
ATOM 1116 N N . HIS A 1 130 ? -5.844 5.989 5.822 1.00 96.88 130 HIS A N 1
ATOM 1117 C CA . HIS A 1 130 ? -6.028 6.072 4.381 1.00 96.88 130 HIS A CA 1
ATOM 1118 C C . HIS A 1 130 ? -5.528 7.422 3.887 1.00 96.88 130 HIS A C 1
ATOM 1120 O O . HIS A 1 130 ? -6.114 8.461 4.183 1.00 96.88 130 HIS A O 1
ATOM 1126 N N . LEU A 1 131 ? -4.438 7.402 3.136 1.00 95.69 131 LEU A N 1
ATOM 1127 C CA . LEU A 1 131 ? -3.863 8.550 2.464 1.00 95.69 131 LEU A CA 1
ATOM 1128 C C . LEU A 1 131 ? -4.291 8.535 0.998 1.00 95.69 131 LEU A C 1
ATOM 1130 O O . LEU A 1 131 ? -4.108 7.541 0.306 1.00 95.69 131 LEU A O 1
ATOM 1134 N N . ARG A 1 132 ? -4.823 9.649 0.513 1.00 93.50 132 ARG A N 1
ATOM 1135 C CA . ARG A 1 132 ? -5.289 9.790 -0.866 1.00 93.50 132 ARG A CA 1
ATOM 1136 C C . ARG A 1 132 ? -4.562 10.929 -1.547 1.00 93.50 132 ARG A C 1
ATOM 1138 O O . ARG A 1 132 ? -4.558 12.034 -1.010 1.00 93.50 132 ARG A O 1
ATOM 1145 N N . PHE A 1 133 ? -4.011 10.679 -2.728 1.00 90.81 133 PHE A N 1
ATOM 1146 C CA . PHE A 1 133 ? -3.413 11.691 -3.589 1.00 90.81 133 PHE A CA 1
ATOM 1147 C C . PHE A 1 133 ? -4.296 11.953 -4.798 1.00 90.81 133 PHE A C 1
ATOM 1149 O O . PHE A 1 133 ? -4.667 11.035 -5.525 1.00 90.81 133 PHE A O 1
ATOM 1156 N N . HIS A 1 134 ? -4.573 13.229 -5.037 1.00 84.06 134 HIS A N 1
ATOM 1157 C CA . HIS A 1 134 ? -5.266 13.691 -6.229 1.00 84.06 134 HIS A CA 1
ATOM 1158 C C . HIS A 1 134 ? -4.793 15.108 -6.568 1.00 84.06 134 HIS A C 1
ATOM 1160 O O . HIS A 1 134 ? -4.765 15.985 -5.702 1.00 84.06 134 HIS A O 1
ATOM 1166 N N . ASN A 1 135 ? -4.398 15.349 -7.822 1.00 75.38 135 ASN A N 1
ATOM 1167 C CA . ASN A 1 135 ? -3.978 16.670 -8.314 1.00 75.38 135 ASN A CA 1
ATOM 1168 C C . ASN A 1 135 ? -2.931 17.375 -7.427 1.00 75.38 135 ASN A C 1
ATOM 1170 O O . ASN A 1 135 ? -3.080 18.549 -7.085 1.00 75.38 135 ASN A O 1
ATOM 1174 N N . LYS A 1 136 ? -1.867 16.654 -7.040 1.00 75.75 136 LYS A N 1
ATOM 1175 C CA . LYS A 1 136 ? -0.773 17.135 -6.162 1.00 75.75 136 LYS A CA 1
ATOM 1176 C C . LYS A 1 136 ? -1.192 17.509 -4.732 1.00 75.75 136 LYS A C 1
ATOM 1178 O O . LYS A 1 136 ? -0.367 18.010 -3.973 1.00 75.75 136 LYS A O 1
ATOM 1183 N N . LYS A 1 137 ? -2.445 17.273 -4.349 1.00 85.12 137 LYS A N 1
ATOM 1184 C CA . LYS A 1 137 ? -2.921 17.407 -2.971 1.00 85.12 137 LYS A CA 1
ATOM 1185 C C . LYS A 1 137 ? -3.040 16.023 -2.354 1.00 85.12 137 LYS A C 1
ATOM 1187 O O . LYS A 1 137 ? -3.368 15.065 -3.055 1.00 85.12 137 LYS A O 1
ATOM 1192 N N . TYR A 1 138 ? -2.794 15.941 -1.052 1.00 89.44 138 TYR A N 1
ATOM 1193 C CA . TYR A 1 138 ? -3.053 14.733 -0.286 1.00 89.44 138 TYR A CA 1
ATOM 1194 C C . TYR A 1 138 ? -4.056 14.994 0.836 1.00 89.44 138 TYR A C 1
ATOM 1196 O O . TYR A 1 138 ? -4.133 16.100 1.373 1.00 89.44 138 TYR A O 1
ATOM 1204 N N . SER A 1 139 ? -4.834 13.971 1.175 1.00 91.31 139 SER A N 1
ATOM 1205 C CA . SER A 1 139 ? -5.736 13.962 2.328 1.00 91.31 139 SER A CA 1
ATOM 1206 C C . SER A 1 139 ? -5.565 12.664 3.100 1.00 91.31 139 SER A C 1
ATOM 1208 O O . SER A 1 139 ? -5.502 11.603 2.481 1.00 91.31 139 SER A O 1
ATOM 1210 N N . THR A 1 140 ? -5.551 12.742 4.428 1.00 93.62 140 THR A N 1
ATOM 1211 C CA . THR A 1 140 ? -5.464 11.566 5.299 1.00 93.62 140 THR A CA 1
ATOM 1212 C C . THR A 1 140 ? -6.778 11.385 6.046 1.00 93.62 140 THR A C 1
ATOM 1214 O O . THR A 1 140 ? -7.229 12.293 6.741 1.00 93.62 140 THR A O 1
ATOM 1217 N N . ASN A 1 141 ? -7.378 10.205 5.934 1.00 93.19 141 ASN A N 1
ATOM 1218 C CA . ASN A 1 141 ? -8.503 9.775 6.749 1.00 93.19 141 ASN A CA 1
ATOM 1219 C C . ASN A 1 141 ? -8.020 8.790 7.814 1.00 93.19 141 ASN A C 1
ATOM 1221 O O . ASN A 1 141 ? -7.285 7.844 7.524 1.00 93.19 141 ASN A O 1
ATOM 1225 N N . HIS A 1 142 ? -8.496 8.982 9.038 1.00 94.44 142 HIS A N 1
ATOM 1226 C CA . HIS A 1 142 ? -8.428 7.973 10.080 1.00 94.44 142 HIS A CA 1
ATOM 1227 C C . HIS A 1 142 ? -9.653 7.062 9.961 1.00 94.44 142 HIS A C 1
ATOM 1229 O O . HIS A 1 142 ? -10.778 7.546 10.072 1.00 94.44 142 HIS A O 1
ATOM 1235 N N . ILE A 1 143 ? -9.445 5.770 9.705 1.00 93.19 143 ILE A N 1
ATOM 1236 C CA . ILE A 1 143 ? -10.541 4.805 9.544 1.00 93.19 143 ILE A CA 1
ATOM 1237 C C . ILE A 1 143 ? -10.950 4.246 10.899 1.00 93.19 143 ILE A C 1
ATOM 1239 O O . ILE A 1 143 ? -12.127 4.229 11.247 1.00 93.19 143 ILE A O 1
ATOM 1243 N N . THR A 1 144 ? -9.976 3.758 11.667 1.00 91.94 144 THR A N 1
ATOM 1244 C CA . THR A 1 144 ? -10.240 3.150 12.967 1.00 91.94 144 THR A CA 1
ATOM 1245 C C . THR A 1 144 ? -8.985 3.096 13.830 1.00 91.94 144 THR A C 1
ATOM 1247 O O . THR A 1 144 ? -7.863 3.076 13.317 1.00 91.94 144 THR A O 1
ATOM 1250 N N . THR A 1 145 ? -9.202 3.003 15.138 1.00 89.69 145 THR A N 1
ATOM 1251 C CA . THR A 1 145 ? -8.167 2.694 16.123 1.00 89.69 145 THR A CA 1
ATOM 1252 C C . THR A 1 145 ? -8.416 1.284 16.634 1.00 89.69 145 THR A C 1
ATOM 1254 O O . THR A 1 145 ? -9.536 0.967 17.037 1.00 89.69 145 THR A O 1
ATOM 1257 N N . THR A 1 146 ? -7.379 0.455 16.663 1.00 83.75 146 THR A N 1
ATOM 1258 C CA . THR A 1 146 ? -7.415 -0.850 17.330 1.00 83.75 146 THR A CA 1
ATOM 1259 C C . THR A 1 146 ? -6.298 -0.944 18.359 1.00 83.75 146 THR A C 1
ATOM 1261 O O . THR A 1 146 ? -5.206 -0.399 18.173 1.00 83.75 146 THR A O 1
ATOM 1264 N N . ASP A 1 147 ? -6.572 -1.637 19.457 1.00 78.75 147 ASP A N 1
ATOM 1265 C CA . ASP A 1 147 ? -5.567 -1.943 20.466 1.00 78.75 147 ASP A CA 1
ATOM 1266 C C . ASP A 1 147 ? -4.756 -3.170 20.010 1.00 78.75 147 ASP A C 1
ATOM 1268 O O . ASP A 1 147 ? -5.321 -4.239 19.750 1.00 78.75 147 ASP A O 1
ATOM 1272 N N . ASN A 1 148 ? -3.432 -3.030 19.906 1.00 67.44 148 ASN A N 1
ATOM 1273 C CA . ASN A 1 148 ? -2.519 -4.102 19.510 1.00 67.44 148 ASN A CA 1
ATOM 1274 C C . ASN A 1 148 ? -2.145 -4.942 20.739 1.00 67.44 148 ASN A C 1
ATOM 1276 O O . ASN A 1 148 ? -1.175 -4.649 21.440 1.00 67.44 148 ASN A O 1
ATOM 1280 N N . HIS A 1 149 ? -2.942 -5.971 21.025 1.00 62.97 149 HIS A N 1
ATOM 1281 C CA . HIS A 1 149 ? -2.740 -6.783 22.225 1.00 62.97 149 HIS A CA 1
ATOM 1282 C C . HIS A 1 149 ? -1.599 -7.805 22.082 1.00 62.97 149 HIS A C 1
ATOM 1284 O O . HIS A 1 149 ? -0.964 -8.095 23.084 1.00 62.97 149 HIS A O 1
ATOM 1290 N N . GLU A 1 150 ? -1.288 -8.292 20.871 1.00 65.19 150 GLU A N 1
ATOM 1291 C CA . GLU A 1 150 ? -0.182 -9.243 20.604 1.00 65.19 150 GLU A CA 1
ATOM 1292 C C . GLU A 1 150 ? 0.247 -9.224 19.123 1.00 65.19 150 GLU A C 1
ATOM 1294 O O . GLU A 1 150 ? 1.438 -9.211 18.813 1.00 65.19 150 GLU A O 1
ATOM 1299 N N . TYR A 1 151 ? -0.726 -9.199 18.206 1.00 73.38 151 TYR A N 1
ATOM 1300 C CA . TYR A 1 151 ? -0.519 -9.155 16.759 1.00 73.38 151 TYR A CA 1
ATOM 1301 C C . TYR A 1 151 ? -1.600 -8.301 16.102 1.00 73.38 151 TYR A C 1
ATOM 1303 O O . TYR A 1 151 ? -2.742 -8.276 16.561 1.00 73.38 151 TYR A O 1
ATOM 1311 N N . ILE A 1 152 ? -1.250 -7.665 14.986 1.00 82.62 152 ILE A N 1
ATOM 1312 C CA . ILE A 1 152 ? -2.199 -6.964 14.128 1.00 82.62 152 ILE A CA 1
ATOM 1313 C C . ILE A 1 152 ? -2.387 -7.735 12.827 1.00 82.62 152 ILE A C 1
ATOM 1315 O O . ILE A 1 152 ? -1.418 -8.037 12.120 1.00 82.62 152 ILE A O 1
ATOM 1319 N N . ASN A 1 153 ? -3.637 -8.086 12.532 1.00 87.00 153 ASN A N 1
ATOM 1320 C CA . ASN A 1 153 ? -3.978 -8.746 11.282 1.00 87.00 153 ASN A CA 1
ATOM 1321 C C . ASN A 1 153 ? -3.872 -7.755 10.115 1.00 87.00 153 ASN A C 1
ATOM 1323 O O . ASN A 1 153 ? -4.217 -6.582 10.276 1.00 87.00 153 ASN A O 1
ATOM 1327 N N . PRO A 1 154 ? -3.421 -8.203 8.932 1.00 89.94 154 PRO A N 1
ATOM 1328 C CA . PRO A 1 154 ? -3.569 -7.421 7.715 1.00 89.94 154 PRO A CA 1
ATOM 1329 C C . PRO A 1 154 ? -5.042 -7.087 7.454 1.00 89.94 154 PRO A C 1
ATOM 1331 O O . PRO A 1 154 ? -5.948 -7.831 7.829 1.00 89.94 154 PRO A O 1
ATOM 1334 N N . PHE A 1 155 ? -5.276 -5.978 6.764 1.00 93.25 155 PHE A N 1
ATOM 1335 C CA . PHE A 1 155 ? -6.583 -5.646 6.205 1.00 93.25 155 PHE A CA 1
ATOM 1336 C C . PHE A 1 155 ? -6.652 -6.065 4.732 1.00 93.25 155 PHE A C 1
ATOM 1338 O O . PHE A 1 155 ? -5.633 -6.293 4.072 1.00 93.25 155 PHE A O 1
ATOM 1345 N N . LYS A 1 156 ? -7.869 -6.132 4.195 1.00 93.88 156 LYS A N 1
ATOM 1346 C CA . LYS A 1 156 ? -8.135 -6.380 2.775 1.00 93.88 156 LYS A CA 1
ATOM 1347 C C . LYS A 1 156 ? -8.915 -5.223 2.183 1.00 93.88 156 LYS A C 1
ATOM 1349 O O . LYS A 1 156 ? -9.884 -4.758 2.778 1.00 93.88 156 LYS A O 1
ATOM 1354 N N . ILE A 1 157 ? -8.506 -4.795 0.995 1.00 93.88 157 ILE A N 1
ATOM 1355 C CA . ILE A 1 157 ? -9.195 -3.766 0.219 1.00 93.88 157 ILE A CA 1
ATOM 1356 C C . ILE A 1 157 ? -9.846 -4.437 -0.980 1.00 93.88 157 ILE A C 1
ATOM 1358 O O . ILE A 1 157 ? -9.186 -5.157 -1.728 1.00 93.88 157 ILE A O 1
ATOM 1362 N N . PHE A 1 158 ? -11.128 -4.160 -1.167 1.00 92.31 158 PHE A N 1
ATOM 1363 C CA . PHE A 1 158 ? -11.897 -4.558 -2.334 1.00 92.31 158 PHE A CA 1
ATOM 1364 C C . PHE A 1 158 ? -12.289 -3.303 -3.091 1.00 92.31 158 PHE A C 1
ATOM 1366 O O . PHE A 1 158 ? -12.891 -2.397 -2.515 1.00 92.31 158 PHE A O 1
ATOM 1373 N N . ILE A 1 159 ? -11.952 -3.260 -4.373 1.00 88.69 159 ILE A N 1
ATOM 1374 C CA . ILE A 1 159 ? -12.326 -2.177 -5.276 1.00 88.69 159 ILE A CA 1
ATOM 1375 C C . ILE A 1 159 ? -13.204 -2.776 -6.363 1.00 88.69 159 ILE A C 1
ATOM 1377 O O . ILE A 1 159 ? -12.956 -3.880 -6.846 1.00 88.69 159 ILE A O 1
ATOM 1381 N N . ASN A 1 160 ? -14.274 -2.064 -6.685 1.00 84.56 160 ASN A N 1
ATOM 1382 C CA . ASN A 1 160 ? -15.122 -2.349 -7.823 1.00 84.56 160 ASN A CA 1
ATOM 1383 C C . ASN A 1 160 ? -14.986 -1.196 -8.816 1.00 84.56 160 ASN A 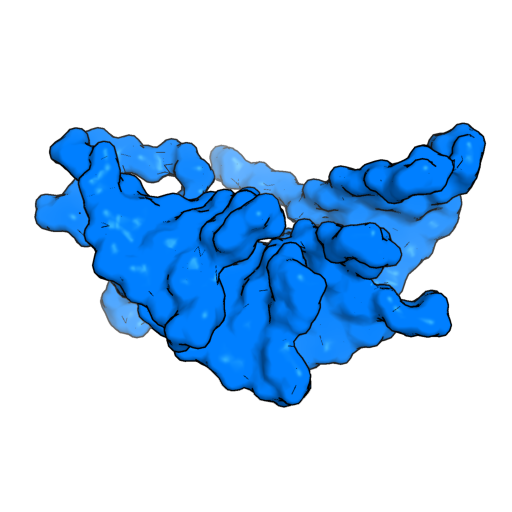C 1
ATOM 1385 O O . ASN A 1 160 ? -15.617 -0.149 -8.645 1.00 84.56 160 ASN A O 1
ATOM 1389 N N . ASP A 1 161 ? -14.173 -1.419 -9.845 1.00 72.44 161 ASP A N 1
ATOM 1390 C CA . ASP A 1 161 ? -13.834 -0.410 -10.854 1.00 72.44 161 ASP A CA 1
ATOM 1391 C C . ASP A 1 161 ? -15.062 0.045 -11.658 1.00 72.44 161 ASP A C 1
ATOM 1393 O O . ASP A 1 161 ? -15.140 1.186 -12.094 1.00 72.44 161 ASP A O 1
ATOM 1397 N N . ASN A 1 162 ? -16.095 -0.799 -11.780 1.00 74.62 162 ASN A N 1
ATOM 1398 C CA . ASN A 1 162 ? -17.301 -0.459 -12.545 1.00 74.62 162 ASN A CA 1
ATOM 1399 C C . ASN A 1 162 ? -18.188 0.593 -11.865 1.00 74.62 162 ASN A C 1
ATOM 1401 O O . ASN A 1 162 ? -19.073 1.159 -12.504 1.00 74.62 162 ASN A O 1
ATOM 1405 N N . ASN A 1 163 ? -18.046 0.797 -10.554 1.00 74.31 163 ASN A N 1
ATOM 1406 C CA . ASN A 1 163 ? -18.891 1.735 -9.812 1.00 74.31 163 ASN A CA 1
ATOM 1407 C C . ASN A 1 163 ? -18.133 2.565 -8.775 1.00 74.31 163 ASN A C 1
ATOM 1409 O O . ASN A 1 163 ? -18.779 3.186 -7.927 1.00 74.31 163 ASN A O 1
ATOM 1413 N N . ASN A 1 164 ? -16.799 2.562 -8.835 1.00 75.88 164 ASN A N 1
ATOM 1414 C CA . ASN A 1 164 ? -15.912 3.291 -7.932 1.00 75.88 164 ASN A CA 1
ATOM 1415 C C . ASN A 1 164 ? -16.230 3.062 -6.451 1.00 75.88 164 ASN A C 1
ATOM 1417 O O . ASN A 1 164 ? -16.111 3.967 -5.622 1.00 75.88 164 ASN A O 1
ATOM 1421 N N . LYS A 1 165 ? -16.674 1.851 -6.102 1.00 85.75 165 LYS A N 1
ATOM 1422 C CA . LYS A 1 165 ? -16.904 1.482 -4.706 1.00 85.75 165 LYS A CA 1
ATOM 1423 C C . LYS A 1 165 ? -15.674 0.797 -4.170 1.00 85.75 165 LYS A C 1
ATOM 1425 O O . LYS A 1 165 ? -15.185 -0.174 -4.740 1.00 85.75 165 LYS A O 1
ATOM 1430 N N . MET A 1 166 ? -15.243 1.268 -3.014 1.00 93.56 166 MET A N 1
ATOM 1431 C CA . MET A 1 166 ? -14.166 0.657 -2.265 1.00 93.56 166 MET A CA 1
ATOM 1432 C C . MET A 1 166 ? -14.697 0.212 -0.907 1.00 93.56 166 MET A C 1
ATOM 1434 O O . MET A 1 166 ? -15.454 0.925 -0.245 1.00 93.56 166 MET A O 1
ATOM 1438 N N . ALA A 1 167 ? -14.321 -0.992 -0.505 1.00 94.94 167 ALA A N 1
ATOM 1439 C CA . ALA A 1 167 ? -14.617 -1.544 0.802 1.00 94.94 167 ALA A CA 1
ATOM 1440 C C . ALA A 1 167 ? -13.328 -2.041 1.449 1.00 94.94 167 ALA A C 1
ATOM 1442 O O . ALA A 1 167 ? -12.441 -2.578 0.786 1.00 94.94 167 ALA A O 1
ATOM 1443 N N . LEU A 1 168 ? -13.249 -1.868 2.758 1.00 95.69 168 LEU A N 1
ATOM 1444 C CA . LEU A 1 168 ? -12.130 -2.287 3.577 1.00 95.69 168 LEU A CA 1
ATOM 1445 C C . LEU A 1 168 ? -12.634 -3.279 4.613 1.00 95.69 168 LEU A C 1
ATOM 1447 O O . LEU A 1 168 ? -13.595 -2.988 5.325 1.00 95.69 168 LEU A O 1
ATOM 1451 N N . ILE A 1 169 ? -11.970 -4.426 4.695 1.00 95.19 169 ILE A N 1
ATOM 1452 C CA . ILE A 1 169 ? -12.201 -5.438 5.721 1.00 95.19 169 ILE A CA 1
ATOM 1453 C C . ILE A 1 169 ? -10.989 -5.465 6.642 1.00 95.19 169 ILE A C 1
ATOM 1455 O O . ILE A 1 169 ? -9.856 -5.562 6.172 1.00 95.19 169 ILE A O 1
ATOM 1459 N N . TYR A 1 170 ? -11.222 -5.379 7.946 1.00 93.19 170 TYR A N 1
ATOM 1460 C CA . TYR A 1 170 ? -10.167 -5.363 8.957 1.00 93.19 170 TYR A CA 1
ATOM 1461 C C . TYR A 1 170 ? -10.653 -5.995 10.264 1.00 93.19 170 TYR A C 1
ATOM 1463 O O . TYR A 1 170 ? -11.862 -6.102 10.485 1.00 93.19 170 TYR A O 1
ATOM 1471 N N . SER A 1 171 ? -9.729 -6.403 11.142 1.00 90.56 171 SER A N 1
ATOM 1472 C CA . SER A 1 171 ? -10.084 -6.782 12.512 1.00 90.56 171 SER A CA 1
ATOM 1473 C C . SER A 1 171 ? -9.922 -5.621 13.486 1.00 90.56 171 SER A C 1
ATOM 1475 O O . SER A 1 171 ? -9.059 -4.757 13.327 1.00 90.56 171 SER A O 1
ATOM 1477 N N . SER A 1 172 ? -10.783 -5.592 14.501 1.00 88.50 172 SER A N 1
ATOM 1478 C CA . SER A 1 172 ? -10.654 -4.710 15.661 1.00 88.50 172 SER A CA 1
ATOM 1479 C C . SER A 1 172 ? -11.282 -5.362 16.895 1.00 88.50 172 SER A C 1
ATOM 1481 O O . SER A 1 172 ? -12.027 -6.342 16.792 1.00 88.50 172 SER A O 1
ATOM 1483 N N . ILE A 1 173 ? -10.975 -4.838 18.079 1.00 86.06 173 ILE A N 1
ATOM 1484 C CA . ILE A 1 173 ? -11.504 -5.346 19.347 1.00 86.06 173 ILE A CA 1
ATOM 1485 C C . ILE A 1 173 ? -12.884 -4.742 19.624 1.00 86.06 173 ILE A C 1
ATOM 1487 O O . ILE A 1 173 ? -13.050 -3.528 19.711 1.00 86.06 173 ILE A O 1
ATOM 1491 N N . ASN A 1 174 ? -13.879 -5.603 19.836 1.00 86.38 174 ASN A N 1
ATOM 1492 C CA . ASN A 1 174 ? -15.226 -5.229 20.255 1.00 86.38 174 ASN A CA 1
ATOM 1493 C C . ASN A 1 174 ? -15.632 -6.044 21.489 1.00 86.38 174 ASN A C 1
ATOM 1495 O O . ASN A 1 174 ? -15.629 -7.275 21.459 1.00 86.38 174 ASN A O 1
ATOM 1499 N N . LYS A 1 175 ? -15.969 -5.362 22.592 1.00 85.25 175 LYS A N 1
ATOM 1500 C CA . LYS A 1 175 ? -16.304 -5.987 23.891 1.00 85.25 175 LYS A CA 1
ATOM 1501 C C . LYS A 1 175 ? -15.257 -7.013 24.366 1.00 85.25 175 LYS A C 1
ATOM 1503 O O . LYS A 1 175 ? -15.611 -8.048 24.923 1.00 85.25 175 LYS A O 1
ATOM 1508 N N . GLY A 1 176 ? -13.974 -6.728 24.130 1.00 84.88 176 GLY A N 1
ATOM 1509 C CA . GLY A 1 176 ? -12.854 -7.584 24.539 1.00 84.88 176 GLY A CA 1
ATOM 1510 C C . GLY A 1 176 ? -12.569 -8.777 23.620 1.00 84.88 176 GLY A C 1
ATOM 1511 O O . GLY A 1 176 ? -11.669 -9.556 23.917 1.00 84.88 176 GLY A O 1
ATOM 1512 N N . TYR A 1 177 ? -13.293 -8.920 22.507 1.00 86.56 177 TYR A N 1
ATOM 1513 C CA . TYR A 1 177 ? -13.072 -9.982 21.525 1.00 86.56 177 TYR A CA 1
ATOM 1514 C C . TYR A 1 177 ? -12.724 -9.395 20.162 1.00 86.56 177 TYR A C 1
ATOM 1516 O O . TYR A 1 177 ? -13.281 -8.376 19.757 1.00 86.56 177 TYR A O 1
ATOM 1524 N N . GLU A 1 178 ? -11.832 -10.058 19.436 1.00 87.75 178 GLU A N 1
ATOM 1525 C CA . GLU A 1 178 ? -11.518 -9.690 18.060 1.00 87.75 178 GLU A CA 1
ATOM 1526 C C . GLU A 1 178 ? -12.712 -9.964 17.138 1.00 87.75 178 GLU A C 1
ATOM 1528 O O . GLU A 1 178 ? -13.254 -11.070 17.114 1.00 87.75 178 GLU A O 1
ATOM 1533 N N . GLN A 1 179 ? -13.119 -8.950 16.377 1.00 91.12 179 GLN A N 1
ATOM 1534 C CA . GLN A 1 179 ? -14.195 -9.033 15.396 1.00 91.12 179 GLN A CA 1
ATOM 1535 C C . GLN A 1 179 ? -13.747 -8.480 14.049 1.00 91.12 179 GLN A C 1
ATOM 1537 O O . GLN A 1 179 ? -12.855 -7.635 13.976 1.00 91.12 179 GLN A O 1
ATOM 1542 N N . ILE A 1 180 ? -14.402 -8.942 12.988 1.00 93.00 180 ILE A N 1
ATOM 1543 C CA . ILE A 1 180 ? -14.215 -8.440 11.631 1.00 93.00 180 ILE A CA 1
ATOM 1544 C C . ILE A 1 180 ? -15.198 -7.298 11.390 1.00 93.00 180 ILE A C 1
ATOM 1546 O O . ILE A 1 180 ? -16.395 -7.411 11.675 1.00 93.00 180 ILE A O 1
ATOM 1550 N N . PHE A 1 181 ? -14.682 -6.214 10.826 1.00 94.31 181 PHE A N 1
ATOM 1551 C CA . PHE A 1 181 ? -15.434 -5.036 10.434 1.00 94.31 181 PHE A CA 1
ATOM 1552 C C . PHE A 1 181 ? -15.317 -4.801 8.936 1.00 94.31 181 PHE A C 1
ATOM 1554 O O . PHE A 1 181 ? -14.303 -5.127 8.319 1.00 94.31 181 PHE A O 1
ATOM 1561 N N . ILE A 1 182 ? -16.362 -4.206 8.369 1.00 95.81 182 ILE A N 1
ATOM 1562 C CA . ILE A 1 182 ? -16.379 -3.715 6.997 1.00 95.81 182 ILE A CA 1
ATOM 1563 C C . ILE A 1 182 ? -16.715 -2.229 7.020 1.00 95.81 182 ILE A C 1
ATOM 1565 O O . ILE A 1 182 ? -17.762 -1.843 7.542 1.00 95.81 182 ILE A O 1
ATOM 1569 N N . SER A 1 183 ? -15.873 -1.418 6.389 1.00 96.19 183 SER A N 1
ATOM 1570 C CA . SER A 1 183 ? -16.158 -0.008 6.110 1.00 96.19 183 SER A CA 1
ATOM 1571 C C . SER A 1 183 ? -16.176 0.222 4.604 1.00 96.19 183 SER A C 1
ATOM 1573 O O . SER A 1 183 ? -15.432 -0.418 3.860 1.00 96.19 183 SER A O 1
ATOM 1575 N N . LYS A 1 184 ? -17.041 1.119 4.135 1.00 95.56 184 LYS A N 1
ATOM 1576 C CA . LYS A 1 184 ? -17.149 1.490 2.718 1.00 95.56 184 LYS A CA 1
ATOM 1577 C C . LYS A 1 184 ? -16.634 2.904 2.530 1.00 95.56 184 LYS A C 1
ATOM 1579 O O . LYS A 1 184 ? -16.914 3.761 3.362 1.00 95.56 184 LYS A O 1
ATOM 1584 N N . PHE A 1 185 ? -15.910 3.146 1.451 1.00 93.88 185 PHE A N 1
ATOM 1585 C CA . PHE A 1 185 ? -15.456 4.478 1.091 1.00 93.88 185 PHE A CA 1
ATOM 1586 C C . PHE A 1 185 ? -16.414 5.098 0.085 1.00 93.88 185 PHE A C 1
ATOM 1588 O O . PHE A 1 185 ? -16.752 4.480 -0.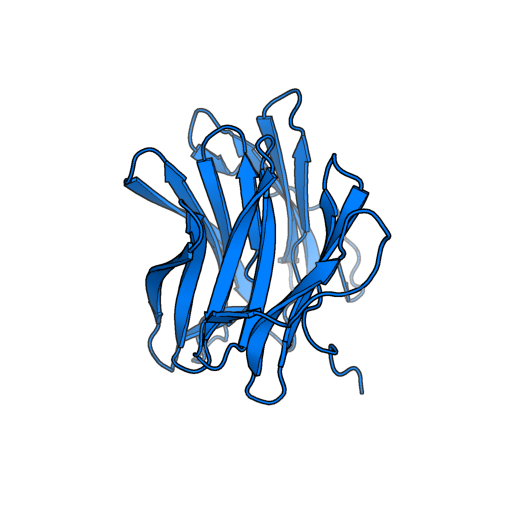928 1.00 93.88 185 PHE A O 1
ATOM 1595 N N . ASP A 1 186 ? -16.833 6.323 0.367 1.00 89.56 186 ASP A N 1
ATOM 1596 C CA . ASP A 1 186 ? -17.589 7.144 -0.560 1.00 89.56 186 ASP A CA 1
ATOM 1597 C C . ASP A 1 186 ? -16.628 8.076 -1.309 1.00 89.56 186 ASP A C 1
ATOM 1599 O O . ASP A 1 186 ? -16.089 9.027 -0.740 1.00 89.56 186 ASP A O 1
ATOM 1603 N N . MET A 1 187 ? -16.384 7.788 -2.591 1.00 86.12 187 MET A N 1
ATOM 1604 C CA . MET A 1 187 ? -15.441 8.550 -3.421 1.00 86.12 187 MET A CA 1
ATOM 1605 C C . MET A 1 187 ? -15.792 10.048 -3.524 1.00 86.12 187 MET A C 1
ATOM 1607 O O . MET A 1 187 ? -14.874 10.859 -3.348 1.00 86.12 187 MET A O 1
ATOM 1611 N N . PRO A 1 188 ? -17.067 10.448 -3.747 1.00 85.06 188 PRO A N 1
ATOM 1612 C CA . PRO A 1 188 ? -17.451 11.857 -3.840 1.00 85.06 188 PRO A CA 1
ATOM 1613 C C . PRO A 1 188 ? -17.163 12.662 -2.570 1.00 85.06 188 PRO A C 1
ATOM 1615 O O . PRO A 1 188 ? -16.585 13.746 -2.656 1.00 85.06 188 PRO A O 1
ATOM 1618 N N . THR A 1 189 ? -17.535 12.153 -1.390 1.00 87.50 189 THR A N 1
ATOM 1619 C CA . THR A 1 189 ? -17.294 12.867 -0.120 1.00 87.50 189 THR A CA 1
ATOM 1620 C C . THR A 1 189 ? -15.880 12.656 0.417 1.00 87.50 189 THR A C 1
ATOM 1622 O O . THR A 1 189 ? -15.379 13.473 1.191 1.00 87.50 189 THR A O 1
ATOM 1625 N N . GLY A 1 190 ? -15.205 11.581 0.005 1.00 88.25 190 GLY A N 1
ATOM 1626 C CA . GLY A 1 190 ? -13.909 11.183 0.540 1.00 88.25 190 GLY A CA 1
ATOM 1627 C C . GLY A 1 190 ? -13.972 10.702 1.988 1.00 88.25 190 GLY A C 1
ATOM 1628 O O . GLY A 1 190 ? -13.011 10.897 2.738 1.00 88.25 190 GLY A O 1
ATOM 1629 N N . GLN A 1 191 ? -15.104 10.128 2.396 1.00 91.00 191 GLN A N 1
ATOM 1630 C CA . GLN A 1 191 ? -15.346 9.673 3.762 1.00 91.00 191 GLN A CA 1
ATOM 1631 C C . GLN A 1 191 ? -15.579 8.165 3.819 1.00 91.00 191 GLN A C 1
ATOM 1633 O O . GLN A 1 191 ? -16.051 7.540 2.870 1.00 91.00 191 GLN A O 1
ATOM 1638 N N . TRP A 1 192 ? -15.234 7.582 4.964 1.00 94.94 192 TRP A N 1
ATOM 1639 C CA . TRP A 1 192 ? -15.574 6.202 5.282 1.00 94.94 192 TRP A CA 1
ATOM 1640 C C . TRP A 1 192 ? -16.932 6.153 5.974 1.00 94.94 192 TRP A C 1
ATOM 1642 O O . TRP A 1 192 ? -17.242 7.008 6.800 1.00 94.94 192 TRP A O 1
ATOM 1652 N N . SER A 1 193 ? -17.728 5.140 5.647 1.00 94.50 193 SER A N 1
ATOM 1653 C CA . SER A 1 193 ? -18.945 4.822 6.382 1.00 94.50 193 SER A CA 1
ATOM 1654 C C . SER A 1 193 ? -18.621 4.385 7.807 1.00 94.50 193 SER A C 1
ATOM 1656 O O . SER A 1 193 ? -17.532 3.871 8.077 1.00 94.50 193 SER A O 1
ATOM 1658 N N . GLU A 1 194 ? -19.624 4.463 8.679 1.00 93.88 194 GLU A N 1
ATOM 1659 C CA . GLU A 1 194 ? -19.566 3.796 9.977 1.00 93.88 194 GLU A CA 1
ATOM 1660 C C . GLU A 1 194 ? -19.219 2.301 9.804 1.00 93.88 194 GLU A C 1
ATOM 1662 O O . GLU A 1 194 ? -19.769 1.648 8.901 1.00 93.88 194 GLU A O 1
ATOM 1667 N N . PRO A 1 195 ? -18.303 1.750 10.622 1.00 95.19 195 PRO A N 1
ATOM 1668 C CA . PRO A 1 195 ? -17.914 0.349 10.530 1.00 95.19 195 PRO A CA 1
ATOM 1669 C C . PRO A 1 195 ? -19.066 -0.612 10.836 1.00 95.19 195 PRO A C 1
ATOM 1671 O O . PRO A 1 195 ? -19.695 -0.546 11.893 1.00 95.19 195 PRO A O 1
ATOM 1674 N N . LEU A 1 196 ? -19.291 -1.584 9.952 1.00 95.25 196 LEU A N 1
ATOM 1675 C CA . LEU A 1 196 ? -20.231 -2.680 10.176 1.00 95.25 196 LEU A CA 1
ATOM 1676 C C . LEU A 1 196 ? -19.494 -3.900 10.741 1.00 95.25 196 LEU A C 1
ATOM 1678 O O . LEU A 1 196 ? -18.671 -4.497 10.053 1.00 95.25 196 LEU A O 1
ATOM 1682 N N . CYS A 1 197 ? -19.815 -4.304 11.971 1.00 94.75 197 CYS A N 1
ATOM 1683 C CA . CYS A 1 197 ? -19.311 -5.543 12.572 1.00 94.75 197 CYS A CA 1
ATOM 1684 C C . CYS A 1 197 ? -20.002 -6.754 11.925 1.00 94.75 197 CYS A C 1
ATOM 1686 O O . CYS A 1 197 ? -21.225 -6.871 12.006 1.00 94.75 197 CYS A O 1
ATOM 1688 N N . VAL A 1 198 ? -19.242 -7.655 11.298 1.00 94.31 198 VAL A N 1
ATOM 1689 C CA . VAL A 1 198 ? -19.794 -8.818 10.568 1.00 94.31 198 VAL A CA 1
ATOM 1690 C C . VAL A 1 198 ? -19.609 -10.148 11.293 1.00 94.31 198 VAL A C 1
ATOM 1692 O O . VAL A 1 198 ? -20.182 -11.156 10.887 1.00 94.31 198 VAL A O 1
ATOM 1695 N N . THR A 1 199 ? -18.855 -10.164 12.391 1.00 92.00 199 THR A N 1
ATOM 1696 C CA . THR A 1 199 ? -18.728 -11.326 13.278 1.00 92.00 199 THR A CA 1
ATOM 1697 C C . THR A 1 199 ? -19.194 -10.993 14.693 1.00 92.00 199 THR A C 1
ATOM 1699 O O . THR A 1 199 ? -19.262 -9.828 15.085 1.00 92.00 199 THR A O 1
ATOM 1702 N N . SER A 1 200 ? -19.522 -12.029 15.467 1.00 89.38 200 SER A N 1
ATOM 1703 C CA . SER A 1 200 ? -19.923 -11.909 16.879 1.00 89.38 200 SER A CA 1
ATOM 1704 C C . SER A 1 200 ? -19.381 -13.028 17.781 1.00 89.38 200 SER A C 1
ATOM 1706 O O . SER A 1 200 ? -19.674 -13.071 18.976 1.00 89.38 200 SER A O 1
ATOM 1708 N N . SER A 1 201 ? -18.593 -13.952 17.225 1.00 88.44 201 SER A N 1
ATOM 1709 C CA . SER A 1 201 ? -17.999 -15.078 17.955 1.00 88.44 201 SER A CA 1
ATOM 1710 C C . SER A 1 201 ? -16.870 -14.624 18.883 1.00 88.44 201 SER A C 1
ATOM 1712 O O . SER A 1 201 ? -16.192 -13.642 18.591 1.00 88.44 201 SER A O 1
ATOM 1714 N N . LYS A 1 202 ? -16.591 -15.402 19.930 1.00 85.69 202 LYS A N 1
ATOM 1715 C CA . LYS A 1 202 ? -15.487 -15.147 20.870 1.00 85.69 202 LYS A CA 1
ATOM 1716 C C . LYS A 1 202 ? -14.133 -15.705 20.414 1.00 85.69 202 LYS A C 1
ATOM 1718 O O . LYS A 1 202 ? -13.129 -15.455 21.075 1.00 85.69 202 LYS A O 1
ATOM 1723 N N . ASP A 1 203 ? -14.102 -16.460 19.317 1.00 83.25 203 ASP A N 1
ATOM 1724 C CA . ASP A 1 203 ? -12.872 -17.085 18.825 1.00 83.25 203 ASP A CA 1
ATOM 1725 C C . ASP A 1 203 ? -11.912 -16.036 18.254 1.00 83.25 203 ASP A C 1
ATOM 1727 O O . ASP A 1 203 ? -12.356 -15.099 17.582 1.00 83.25 203 ASP A O 1
ATOM 1731 N N . LYS A 1 204 ? -10.600 -16.225 18.449 1.00 76.62 204 LYS A N 1
ATOM 1732 C CA . LYS A 1 204 ? -9.568 -15.392 17.805 1.00 76.62 204 LYS A CA 1
ATOM 1733 C C . LYS A 1 204 ? -9.715 -15.460 16.276 1.00 76.62 204 LYS A C 1
ATOM 1735 O O . LYS A 1 204 ? -9.979 -16.534 15.729 1.00 76.62 204 LYS A O 1
ATOM 1740 N N . LYS A 1 205 ? -9.560 -14.332 15.581 1.00 75.00 205 LYS A N 1
ATOM 1741 C CA . LYS A 1 205 ? -9.707 -14.223 14.122 1.00 75.00 205 LYS A CA 1
ATOM 1742 C C . LYS A 1 205 ? -8.321 -14.042 13.524 1.00 75.00 205 LYS A C 1
ATOM 1744 O O . LYS A 1 205 ? -7.921 -12.941 13.186 1.00 75.00 205 LYS A O 1
ATOM 1749 N N . ILE A 1 206 ? -7.548 -15.119 13.444 1.00 66.19 206 ILE A N 1
ATOM 1750 C CA . ILE A 1 206 ? -6.181 -15.037 12.920 1.00 66.19 206 ILE A CA 1
ATOM 1751 C C . ILE A 1 206 ? -6.222 -15.112 11.386 1.00 66.19 206 ILE A C 1
ATOM 1753 O O . ILE A 1 206 ? -6.845 -16.027 10.852 1.00 66.19 206 ILE A O 1
ATOM 1757 N N . TYR A 1 207 ? -5.519 -14.194 10.713 1.00 58.31 207 TYR A N 1
ATOM 1758 C CA . TYR A 1 207 ? -5.320 -14.121 9.258 1.00 58.31 207 TYR A CA 1
ATOM 1759 C C . TYR A 1 207 ? -6.588 -13.817 8.440 1.00 58.31 207 TYR A C 1
ATOM 1761 O O . TYR A 1 207 ? -7.245 -14.721 7.926 1.00 58.31 207 TYR A O 1
ATOM 1769 N N . ILE A 1 208 ? -6.888 -12.522 8.280 1.00 57.62 208 ILE A N 1
ATOM 1770 C CA . ILE A 1 208 ? -7.851 -12.004 7.286 1.00 57.62 208 ILE A CA 1
ATOM 1771 C C . ILE A 1 208 ? -7.166 -11.842 5.921 1.00 57.62 208 ILE A C 1
ATOM 1773 O O . ILE A 1 208 ? -5.980 -11.436 5.874 1.00 57.62 208 ILE A O 1
#

Sequence (208 aa):
MAFIRGHEFIFENKLGMVFNFYLNEQKHIEYIASDEKRRWKEKKLIFGRATESFHLDVDDNESIHIVSYSKDGSLYYHQYLGGAWVNYLIFCYPEEQRVMYPIIKHVENQIHIFYYLLHNEPKNRAYLLHLRFHNKKYSTNHITTTDNHEYINPFKIFINDNNNKMALIYSSINKGYEQIFISKFDMPTGQWSEPLCVTSSKDKKIYI

pLDDT: mean 87.79, std 12.19, range [22.75, 97.31]

Foldseek 3Di:
DDDPDWDWDWDADPLRKIKIWTQDPQQFIKMWIADSVRHIDDIDTQGPARWPHKEWDADPVRKIWMWTAGPQQWIWIWTDDPNHIDIDTDDRDPPQKDWADWYWDDADQKIKIWTWIFGNDDQRKTWIKIWMDDPNDIDIDTDDIAGCPDDFADKDWDADNVVRKIKIWGWHDDPNAIFIWIWIADPVVRDIDDIDTPDDDRDHDHYD